Protein AF-A0A7C8NWZ5-F1 (afdb_monomer)

Foldseek 3Di:
DCLLVLLVVVLVVLVVVQVCLVPVDDPVLVVLFDADPPDDPDDDPDDDDDDDDDDDDDDDDDDDDPDPDDPDPDPPVPQPVSHPPLVVLVVVCQQALDPPHPSHHPDDPVLSVQLVVLSSRGPNSNSCVSVNVVSVCCCVPPVVVVVLLVLLQQEDPLLLVVQLVVLVVLLVVLVVVLVVQQQAPDALVVNCVSLVRNLVSQLSNQQSVSNHHPVCCVVAQKGADDLVSVVVVVVVVVPVVPPDDDDDDDDDPVVCVVVVVVVVVVVVVVVVVSVVVVVPDDSVCSNVHDIGHDPDPVSSVVSVVSSVVSSVVSNVVSVVVSVVSSPRDHSNND

Mean predicted aligned error: 12.59 Å

Sequence (334 aa):
MDDHADALQFFVWVRRYSKRFETSLTSTEKSLSPPWENVSPVMNFDSSSQASINYPSSNNSSKADLSQVGFGDDIILEPFTIQPFRAEVDRVSSLYLVPNSPLFLPLTAKEKAATMAALNRTTHPSAFIPALISIELSLRSTAHPSFIRHSLSNATHTRLSFISVIAFTLTILSIFALILLTLSRLSRWYRLITYVFLFPGLNIIANARRGLCLLLVVLGIARNLSPWEVYAVDDRESFEAGGGGKSEIEVGISEIDAELEGKVKDEETRIRWFVKEYDSRPILSRVFEKRVPVKDPEIRHLQLSMIVQNAIISFGITTAIEIIFVALPRGHLF

Nearest PDB structures (foldseek):
  2ode-assembly2_D  TM=9.234E-01  e=1.370E-01  Homo sapiens
  2ihd-assembly1_A  TM=9.185E-01  e=1.838E-01  Homo sapiens
  2bv1-assembly2_B  TM=9.143E-01  e=2.591E-01  Homo sapiens
  2af0-assembly1_A  TM=8.283E-01  e=1.511E-01  Homo sapiens
  2jm5-assembly1_A  TM=7.481E-01  e=4.665E-01  Homo sapiens

Radius of gyration: 30.9 Å; Cα contacts (8 Å, |Δi|>4): 274; chains: 1; bounding box: 76×77×85 Å

pLDDT: mean 80.09, std 20.22, range [25.34, 98.0]

InterPro domains:
  IPR036305 RGS domain superfamily [SSF48097] (6-151)

Secondary structure (DSSP, 8-state):
--HHHHHHHHHHHHHHHHHHHHHHS-HHHHHTS-------S---SS--------PPPP--------------S-------TTSTTHHHHHHHHHHHTSTT-TT-----HHHHHHHHHHHHH--SGGGGHHHHHHHHHHIIIIIHHHHHHHHH--S-HHHHHHHHHHHHHHHHHHHHHHHHHHHSSS-GGGGGGTHHHHHHHHHHHHHHTTT--HHHHHTTSEEEPPHHHHHHHHHHHHHHHT----------HHHHHHHHHHHHHHHHHHHHHHHHHHHHS-HHHHHS--EEE---HHHHHHHHHHHHHHHHHHHHHHHHHHHHHHHSPP----

Solvent-accessible surface area (backbone atoms only — not comparable to full-atom values): 19341 Å² total; per-residue (Å²): 134,54,67,58,54,44,42,48,51,50,54,52,46,52,56,53,48,41,52,43,57,66,72,74,47,52,77,72,55,46,63,62,25,54,76,54,79,90,60,74,97,74,76,78,96,69,80,96,73,93,81,86,90,80,84,84,81,90,85,82,93,76,94,74,86,91,83,82,79,81,88,69,85,83,78,78,72,72,70,78,76,82,31,67,67,43,73,58,52,56,49,49,43,51,37,32,66,34,87,93,28,97,47,44,54,97,62,54,72,66,33,47,52,52,21,52,60,32,49,76,75,20,67,26,66,54,20,47,45,58,46,46,56,58,43,51,49,44,41,62,71,48,47,45,56,50,49,52,56,58,68,54,32,30,45,48,70,68,32,39,52,55,54,35,53,55,20,50,52,42,28,52,51,23,52,51,50,40,51,52,51,38,34,20,64,58,65,61,70,66,45,62,61,33,50,75,40,34,30,56,14,47,29,47,42,54,32,33,78,64,33,35,49,65,69,37,47,76,75,64,44,32,23,49,58,50,73,70,55,47,50,57,49,53,51,49,54,51,56,66,71,56,77,80,81,82,84,80,93,85,72,56,81,74,55,44,54,56,50,48,53,48,50,53,54,49,50,55,50,50,52,52,51,47,52,55,54,60,67,68,49,56,68,68,58,66,51,69,48,67,69,45,68,65,83,52,69,66,55,51,51,54,49,50,51,52,50,52,52,37,44,55,52,24,48,53,52,42,51,54,53,50,51,57,57,49,69,49,72,72,54,62,74,93

Structure (mmCIF, N/CA/C/O backbone):
data_AF-A0A7C8NWZ5-F1
#
_entry.id   AF-A0A7C8NWZ5-F1
#
loop_
_atom_site.group_PDB
_atom_site.id
_atom_site.type_symbol
_atom_site.label_atom_id
_atom_site.label_alt_id
_atom_site.label_comp_id
_atom_site.label_asym_id
_atom_site.label_entity_id
_atom_site.label_seq_id
_atom_site.pdbx_PDB_ins_code
_atom_site.Cartn_x
_atom_site.Cartn_y
_atom_site.Cartn_z
_atom_site.occupancy
_atom_site.B_iso_or_equiv
_atom_site.auth_seq_id
_atom_site.auth_comp_id
_atom_site.auth_asym_id
_atom_site.auth_atom_id
_atom_site.pdbx_PDB_model_num
ATOM 1 N N . MET A 1 1 ? 0.593 4.848 14.532 1.00 45.31 1 MET A N 1
ATOM 2 C CA . MET A 1 1 ? -0.320 4.586 13.386 1.00 45.31 1 MET A CA 1
ATOM 3 C C . MET A 1 1 ? -1.742 4.346 13.903 1.00 45.31 1 MET A C 1
ATOM 5 O O . MET A 1 1 ? -2.640 4.060 13.118 1.00 45.31 1 MET A O 1
ATOM 9 N N . ASP A 1 2 ? -1.933 4.534 15.212 1.00 58.56 2 ASP A N 1
ATOM 10 C CA . ASP A 1 2 ? -3.030 4.006 16.017 1.00 58.56 2 ASP A CA 1
ATOM 11 C C . ASP A 1 2 ? -4.130 5.060 16.224 1.00 58.56 2 ASP A C 1
ATOM 13 O O . ASP A 1 2 ? -5.305 4.718 16.270 1.00 58.56 2 ASP A O 1
ATOM 17 N N . ASP A 1 3 ? -3.784 6.349 16.125 1.00 68.25 3 ASP A N 1
ATOM 18 C CA . ASP A 1 3 ? -4.707 7.487 16.247 1.00 68.25 3 ASP A CA 1
ATOM 19 C C . ASP A 1 3 ? -5.915 7.394 15.292 1.00 68.25 3 ASP A C 1
ATOM 21 O O . ASP A 1 3 ? -7.024 7.826 15.612 1.00 68.25 3 ASP A O 1
ATOM 25 N N . HIS A 1 4 ? -5.725 6.826 14.094 1.00 81.06 4 HIS A N 1
ATOM 26 C CA . HIS A 1 4 ? -6.812 6.630 13.129 1.00 81.06 4 HIS A CA 1
ATOM 27 C C . HIS A 1 4 ? -7.701 5.430 13.467 1.00 81.06 4 HIS A C 1
ATOM 29 O O . HIS A 1 4 ? -8.888 5.449 13.136 1.00 81.06 4 HIS A O 1
ATOM 35 N N . ALA A 1 5 ? -7.139 4.390 14.089 1.00 85.62 5 ALA A N 1
ATOM 36 C CA . ALA A 1 5 ? -7.892 3.219 14.517 1.00 85.62 5 ALA A CA 1
ATOM 37 C C . ALA A 1 5 ? -8.824 3.592 15.676 1.00 85.62 5 ALA A C 1
ATOM 39 O O . ALA A 1 5 ? -10.016 3.292 15.609 1.00 85.62 5 ALA A O 1
ATOM 40 N N . ASP A 1 6 ? -8.320 4.352 16.647 1.00 89.56 6 ASP A N 1
ATOM 41 C CA . ASP A 1 6 ? -9.092 4.835 17.795 1.00 89.56 6 ASP A CA 1
ATOM 42 C C . ASP A 1 6 ? -10.203 5.794 17.354 1.00 89.56 6 ASP A C 1
ATOM 44 O O . ASP A 1 6 ? -11.361 5.662 17.756 1.00 89.56 6 ASP A O 1
ATOM 48 N N . ALA A 1 7 ? -9.888 6.714 16.436 1.00 91.00 7 ALA A N 1
ATOM 49 C CA . ALA A 1 7 ? -10.867 7.615 15.834 1.00 91.00 7 ALA A CA 1
ATOM 50 C C . ALA A 1 7 ? -11.977 6.856 15.082 1.00 91.00 7 ALA A C 1
ATOM 52 O O . ALA A 1 7 ? -13.158 7.201 15.191 1.00 91.00 7 ALA A O 1
ATOM 53 N N . LEU A 1 8 ? -11.623 5.800 14.340 1.00 91.88 8 LEU A N 1
ATOM 54 C CA . LEU A 1 8 ? -12.591 4.949 13.649 1.00 91.88 8 LEU A CA 1
ATOM 55 C C . LEU A 1 8 ? -13.441 4.145 14.640 1.00 91.88 8 LEU A C 1
ATOM 57 O O . LEU A 1 8 ? -14.656 4.039 14.456 1.00 91.88 8 LEU A O 1
ATOM 61 N N . GLN A 1 9 ? -12.829 3.601 15.693 1.00 92.25 9 GLN A N 1
ATOM 62 C CA . GLN A 1 9 ? -13.523 2.859 16.740 1.00 92.25 9 GLN A CA 1
ATOM 63 C C . GLN A 1 9 ? -14.541 3.748 17.454 1.00 92.25 9 GLN A C 1
ATOM 65 O O . GLN A 1 9 ? -15.704 3.358 17.583 1.00 92.25 9 GLN A O 1
ATOM 70 N N . PHE A 1 10 ? -14.140 4.963 17.834 1.00 93.31 10 PHE A N 1
ATOM 71 C CA . PHE A 1 10 ? -15.032 5.960 18.410 1.00 93.31 10 PHE A CA 1
ATOM 72 C C . PHE A 1 10 ? -16.178 6.305 17.454 1.00 93.31 10 PHE A C 1
ATOM 74 O O . PHE A 1 10 ? -17.342 6.248 17.844 1.00 93.31 10 PHE A O 1
ATOM 81 N N . PHE A 1 11 ? -15.883 6.582 16.180 1.00 93.38 11 PHE A N 1
ATOM 82 C CA . PHE A 1 11 ? -16.901 6.899 15.176 1.00 93.38 11 PHE A CA 1
ATOM 83 C C . PHE A 1 11 ? -17.935 5.772 15.012 1.00 93.38 11 PHE A C 1
ATOM 85 O O . PHE A 1 11 ? -19.145 6.014 15.013 1.00 93.38 11 PHE A O 1
ATOM 92 N N . VAL A 1 12 ? -17.484 4.517 14.913 1.00 94.19 12 VAL A N 1
ATOM 93 C CA . VAL A 1 12 ? -18.372 3.347 14.820 1.00 94.19 12 VAL A CA 1
ATOM 94 C C . VAL A 1 12 ? -19.172 3.160 16.108 1.00 94.19 12 VAL A C 1
ATOM 96 O O . VAL A 1 12 ? -20.366 2.848 16.038 1.00 94.19 12 VAL A O 1
ATOM 99 N N . TRP A 1 13 ? -18.550 3.368 17.272 1.00 94.69 13 TRP A N 1
ATOM 100 C CA . TRP A 1 13 ? -19.236 3.313 18.559 1.00 94.69 13 TRP A CA 1
ATOM 101 C C . TRP A 1 13 ? -20.348 4.361 18.632 1.00 94.69 13 TRP A C 1
ATOM 103 O O . TRP A 1 13 ? -21.482 3.970 18.889 1.00 94.69 13 TRP A O 1
ATOM 113 N N . VAL A 1 14 ? -20.097 5.634 18.296 1.00 94.12 14 VAL A N 1
ATOM 114 C CA . VAL A 1 14 ? -21.133 6.685 18.339 1.00 94.12 14 VAL A CA 1
ATOM 115 C C . VAL A 1 14 ? -22.299 6.363 17.399 1.00 94.12 14 VAL A C 1
ATOM 117 O O . VAL A 1 14 ? -23.459 6.564 17.761 1.00 94.12 14 VAL A O 1
ATOM 120 N N . ARG A 1 15 ? -22.041 5.788 16.215 1.00 93.69 15 ARG A N 1
ATOM 121 C CA . ARG A 1 15 ? -23.119 5.347 15.308 1.00 93.69 15 ARG A CA 1
ATOM 122 C C . ARG A 1 15 ? -23.954 4.212 15.899 1.00 93.69 15 ARG A C 1
ATOM 124 O O . ARG A 1 15 ? -25.180 4.231 15.793 1.00 93.69 15 ARG A O 1
ATOM 131 N N . ARG A 1 16 ? -23.316 3.222 16.531 1.00 94.31 16 ARG A N 1
ATOM 132 C CA . ARG A 1 16 ? -24.021 2.128 17.223 1.00 94.31 16 ARG A CA 1
ATOM 133 C C . ARG A 1 16 ? -24.774 2.632 18.452 1.00 94.31 16 ARG A C 1
ATOM 135 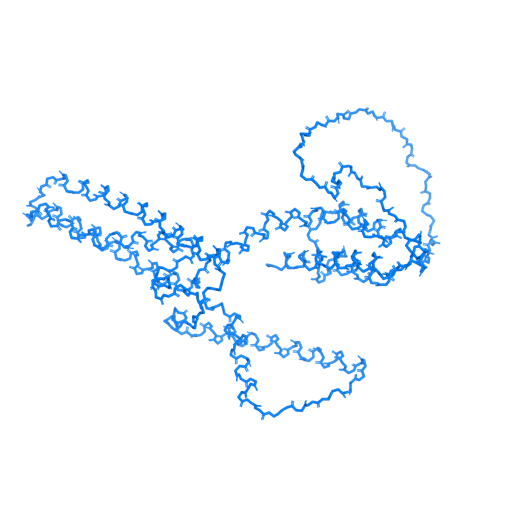O O . ARG A 1 16 ? -25.900 2.199 18.679 1.00 94.31 16 ARG A O 1
ATOM 142 N N . TYR A 1 17 ? -24.173 3.550 19.201 1.00 93.94 17 TYR A N 1
ATOM 143 C CA . TYR A 1 17 ? -24.763 4.217 20.352 1.00 93.94 17 TYR A CA 1
ATOM 144 C C . TYR A 1 17 ? -26.018 4.988 19.949 1.00 93.94 17 TYR A C 1
ATOM 146 O O . TYR A 1 17 ? -27.069 4.751 20.525 1.00 93.94 17 TYR A O 1
ATOM 154 N N . SER A 1 18 ? -25.951 5.803 18.894 1.00 92.94 18 SER A N 1
ATOM 155 C CA . SER A 1 18 ? -27.100 6.560 18.373 1.00 92.94 18 SER A CA 1
ATOM 156 C C . SER A 1 18 ? -28.252 5.628 17.989 1.00 92.94 18 SER A C 1
ATOM 158 O O . SER A 1 18 ? -29.381 5.813 18.433 1.00 92.94 18 SER A O 1
ATOM 160 N N . LYS A 1 19 ? -27.953 4.536 17.269 1.00 93.25 19 LYS A N 1
ATOM 161 C CA . LYS A 1 19 ? -28.960 3.525 16.916 1.00 93.25 19 LYS A CA 1
ATOM 162 C C . LYS A 1 19 ? -29.568 2.851 18.152 1.00 93.25 19 LYS A C 1
ATOM 164 O O . LYS A 1 19 ? -30.773 2.617 18.193 1.00 93.25 19 LYS A O 1
ATOM 169 N N . ARG A 1 20 ? -28.759 2.518 19.164 1.00 93.81 20 ARG A N 1
ATOM 170 C CA . ARG A 1 20 ? -29.241 1.952 20.439 1.00 93.81 20 ARG A CA 1
ATOM 171 C C . ARG A 1 20 ? -30.089 2.955 21.216 1.00 93.81 20 ARG A C 1
ATOM 173 O O . ARG A 1 20 ? -31.142 2.588 21.717 1.00 93.81 20 ARG A O 1
ATOM 180 N N . PHE A 1 21 ? -29.678 4.215 21.262 1.00 92.31 21 PHE A N 1
ATOM 181 C CA . PHE A 1 21 ? -30.428 5.296 21.892 1.00 92.31 21 PHE A CA 1
ATOM 182 C C . PHE A 1 21 ? -31.810 5.459 21.242 1.00 92.31 21 PHE A C 1
ATOM 184 O O . PHE A 1 21 ? -32.819 5.599 21.927 1.00 92.31 21 PHE A O 1
ATOM 191 N N . GLU A 1 22 ? -31.892 5.354 19.915 1.00 90.44 22 GLU A N 1
ATOM 192 C CA . GLU A 1 22 ? -33.157 5.427 19.182 1.00 90.44 22 GLU A CA 1
ATOM 193 C C . GLU A 1 22 ? -34.043 4.186 19.348 1.00 90.44 22 GLU A C 1
ATOM 195 O O . GLU A 1 22 ? -35.261 4.326 19.455 1.00 90.44 22 GLU A O 1
ATOM 200 N N . THR A 1 23 ? -33.461 2.986 19.362 1.00 90.56 23 THR A N 1
ATOM 201 C CA . THR A 1 23 ? -34.217 1.719 19.315 1.00 90.56 23 THR A CA 1
ATOM 202 C C . THR A 1 23 ? -34.537 1.127 20.682 1.00 90.56 23 THR A C 1
ATOM 204 O O . THR A 1 23 ? -35.553 0.455 20.819 1.00 90.56 23 THR A O 1
ATOM 207 N N . SER A 1 24 ? -33.681 1.338 21.683 1.00 88.25 24 SER A N 1
ATOM 208 C CA . SER A 1 24 ? -33.800 0.702 23.000 1.00 88.25 24 SER A CA 1
ATOM 209 C C . SER A 1 24 ? -34.534 1.556 24.034 1.00 88.25 24 SER A C 1
ATOM 211 O O . SER A 1 24 ? -34.975 1.005 25.034 1.00 88.25 24 SER A O 1
ATOM 213 N N . LEU A 1 25 ? -34.655 2.872 23.818 1.00 89.19 25 LEU A N 1
ATOM 214 C CA . LEU A 1 25 ? -35.249 3.794 24.791 1.00 89.19 25 LEU A CA 1
ATOM 215 C C . LEU A 1 25 ? -36.681 4.190 24.424 1.00 89.19 25 LEU A C 1
ATOM 217 O O . LEU A 1 25 ? -36.993 4.517 23.272 1.00 89.19 25 LEU A O 1
ATOM 221 N N . THR A 1 26 ? -37.533 4.246 25.443 1.00 89.38 26 THR A N 1
ATOM 222 C CA . THR A 1 26 ? -38.907 4.749 25.360 1.00 89.38 26 THR A CA 1
ATOM 223 C C . THR A 1 26 ? -38.908 6.276 25.215 1.00 89.38 26 THR A C 1
ATOM 225 O O . THR A 1 26 ? -37.956 6.955 25.599 1.00 89.38 26 THR A O 1
ATOM 228 N N . SER A 1 27 ? -39.984 6.867 24.680 1.00 85.44 27 SER A N 1
ATOM 229 C CA . SER A 1 27 ? -40.090 8.330 24.518 1.00 85.44 27 SER A CA 1
ATOM 230 C C . SER A 1 27 ? -39.920 9.107 25.834 1.00 85.44 27 SER A C 1
ATOM 232 O O . SER A 1 27 ? -39.392 10.216 25.827 1.00 85.44 27 SER A O 1
ATOM 234 N N . THR A 1 28 ? -40.337 8.523 26.959 1.00 83.69 28 THR A N 1
ATOM 235 C CA . THR A 1 28 ? -40.152 9.077 28.307 1.00 83.69 28 THR A CA 1
ATOM 236 C C . THR A 1 28 ? -38.677 9.105 28.695 1.00 83.69 28 THR A C 1
ATOM 238 O O . THR A 1 28 ? -38.175 10.140 29.113 1.00 83.69 28 THR A O 1
ATOM 241 N N . GLU A 1 29 ? -37.949 8.013 28.480 1.00 85.50 29 GLU A N 1
ATOM 242 C CA . GLU A 1 29 ? -36.519 7.916 28.794 1.00 85.50 29 GLU A CA 1
ATOM 243 C C . GLU A 1 29 ? -35.671 8.839 27.916 1.00 85.50 29 GLU A C 1
ATOM 245 O O . GLU A 1 29 ? -34.736 9.475 28.396 1.00 85.50 29 GLU A O 1
ATOM 250 N N . LYS A 1 30 ? -36.040 8.985 26.638 1.00 86.12 30 LYS A N 1
ATOM 251 C CA . LYS A 1 30 ? -35.394 9.937 25.723 1.00 86.12 30 LYS A CA 1
ATOM 252 C C . LYS A 1 30 ? -35.553 11.381 26.192 1.00 86.12 30 LYS A C 1
ATOM 254 O O . LYS A 1 30 ? -34.610 12.156 26.083 1.00 86.12 30 LYS A O 1
ATOM 259 N N . SER A 1 31 ? -36.709 11.734 26.758 1.00 83.75 31 SER A N 1
ATOM 260 C CA . SER A 1 31 ? -36.978 13.094 27.252 1.00 83.75 31 SER A CA 1
ATOM 261 C C . SER A 1 31 ? -36.048 13.521 28.396 1.00 83.75 31 SER A C 1
ATOM 263 O O . SER A 1 31 ? -35.789 14.709 28.569 1.00 83.75 31 SER A O 1
ATOM 265 N N . LEU A 1 32 ? -35.475 12.553 29.122 1.00 86.25 32 LEU A N 1
ATOM 266 C CA . LEU A 1 32 ? -34.511 12.790 30.203 1.00 86.25 32 LEU A CA 1
ATOM 267 C C . LEU A 1 32 ? -33.147 13.265 29.678 1.00 86.25 32 LEU A C 1
ATOM 269 O O . LEU A 1 32 ? -32.339 13.800 30.435 1.00 86.25 32 LEU A O 1
ATOM 273 N N . SER A 1 33 ? -32.867 13.051 28.390 1.00 88.25 33 SER A N 1
ATOM 274 C CA . SER A 1 33 ? -31.630 13.455 27.719 1.00 88.25 33 SER A CA 1
ATOM 275 C C . SER A 1 33 ? -31.958 14.314 26.500 1.00 88.25 33 SER A C 1
ATOM 277 O O . SER A 1 33 ? -32.030 13.788 25.386 1.00 88.25 33 SER A O 1
ATOM 279 N N . PRO A 1 34 ? -32.176 15.627 26.698 1.00 87.31 34 PRO A N 1
ATOM 280 C CA . PRO A 1 34 ? -32.531 16.525 25.609 1.00 87.31 34 PRO A CA 1
ATOM 281 C C . PRO A 1 34 ? -31.396 16.629 24.577 1.00 87.31 34 PRO A C 1
ATOM 283 O O . PRO A 1 34 ? -30.226 16.424 24.921 1.00 87.31 34 PRO A O 1
ATOM 286 N N . PRO A 1 35 ? -31.717 16.952 23.312 1.00 87.81 35 PRO A N 1
ATOM 287 C CA . PRO A 1 35 ? -30.705 17.202 22.301 1.00 87.81 35 PRO A CA 1
ATOM 288 C C . PRO A 1 35 ? -29.840 18.408 22.683 1.00 87.81 35 PRO A C 1
ATOM 290 O O . PRO A 1 35 ? -30.281 19.377 23.296 1.00 87.81 35 PRO A O 1
ATOM 293 N N . TRP A 1 36 ? -28.572 18.339 22.302 1.00 85.81 36 TRP A N 1
ATOM 294 C CA . TRP A 1 36 ? -27.601 19.402 22.509 1.00 85.81 36 TRP A CA 1
ATOM 295 C C . TRP A 1 36 ? -27.772 20.471 21.427 1.00 85.81 36 TRP A C 1
ATOM 297 O O . TRP A 1 36 ? -27.362 20.270 20.287 1.00 85.81 36 TRP A O 1
ATOM 307 N N . GLU A 1 37 ? -28.373 21.604 21.786 1.00 70.38 37 GLU A N 1
ATOM 308 C CA . GLU A 1 37 ? -28.738 22.677 20.844 1.00 70.38 37 GLU A CA 1
ATOM 309 C C . GLU A 1 37 ? -27.596 23.661 20.525 1.00 70.38 37 GLU A C 1
ATOM 311 O O . GLU A 1 37 ? -27.698 24.436 19.578 1.00 70.38 37 GLU A O 1
ATOM 316 N N . ASN A 1 38 ? -26.459 23.610 21.235 1.00 56.47 38 ASN A N 1
ATOM 317 C CA . ASN A 1 38 ? -25.301 24.480 20.959 1.00 56.47 38 ASN A CA 1
ATOM 318 C C . ASN A 1 38 ? -24.408 23.928 19.836 1.00 56.47 38 ASN A C 1
ATOM 320 O O . ASN A 1 38 ? -23.180 23.879 19.959 1.00 56.47 38 ASN A O 1
ATOM 324 N N . VAL A 1 39 ? -25.022 23.486 18.743 1.00 50.22 39 VAL A N 1
ATOM 325 C CA . VAL A 1 39 ? -24.314 23.161 17.508 1.00 50.22 39 VAL A CA 1
ATOM 326 C C . VAL A 1 39 ? -24.268 24.452 16.698 1.00 50.22 39 VAL A C 1
ATOM 328 O O . VAL A 1 39 ? -25.289 24.936 16.219 1.00 50.22 39 VAL A O 1
ATOM 331 N N . SER A 1 40 ? -23.082 25.057 16.573 1.00 44.25 40 SER A N 1
ATOM 332 C CA . SER A 1 40 ? -22.866 26.081 15.539 1.00 44.25 40 SER A CA 1
ATOM 333 C C . SER A 1 40 ? -23.352 25.521 14.195 1.00 44.25 40 SER A C 1
ATOM 335 O O . SER A 1 40 ? -23.111 24.340 13.954 1.00 44.25 40 SER A O 1
ATOM 337 N N . PRO A 1 41 ? -24.031 26.304 13.336 1.00 39.66 41 PRO A N 1
ATOM 338 C CA . PRO A 1 41 ? -24.786 25.792 12.196 1.00 39.66 41 PRO A CA 1
ATOM 339 C C . PRO A 1 41 ? -23.836 25.284 11.109 1.00 39.66 41 PRO A C 1
ATOM 341 O O . PRO A 1 41 ? -23.543 25.970 10.136 1.00 39.66 41 PRO A O 1
ATOM 344 N N . VAL A 1 42 ? -23.312 24.080 11.289 1.00 41.94 42 VAL A N 1
ATOM 345 C CA . VAL A 1 42 ? -22.555 23.349 10.285 1.00 41.94 42 VAL A CA 1
ATOM 346 C C . VAL A 1 42 ? -23.059 21.913 10.339 1.00 41.94 42 VAL A C 1
ATOM 348 O O . VAL A 1 42 ? -22.666 21.131 11.195 1.00 41.94 42 VAL A O 1
ATOM 351 N N . MET A 1 43 ? -23.932 21.622 9.376 1.00 41.50 43 MET A N 1
ATOM 352 C CA . MET A 1 43 ? -24.468 20.318 8.976 1.00 41.50 43 MET A CA 1
ATOM 353 C C . MET A 1 43 ? -25.711 19.807 9.718 1.00 41.50 43 MET A C 1
ATOM 355 O O . MET A 1 43 ? -25.644 19.087 10.709 1.00 41.50 43 MET A O 1
ATOM 359 N N . ASN A 1 44 ? -26.865 20.085 9.095 1.00 32.72 44 ASN A N 1
ATOM 360 C CA . ASN A 1 44 ? -27.983 19.146 9.072 1.00 32.72 44 ASN A CA 1
ATOM 361 C C . ASN A 1 44 ? -27.485 17.814 8.500 1.00 32.72 44 ASN A C 1
ATOM 363 O O . ASN A 1 44 ? -26.923 17.767 7.404 1.00 32.72 44 ASN A O 1
ATOM 367 N N . PHE A 1 45 ? -27.701 16.741 9.251 1.00 39.25 45 PHE A N 1
ATOM 368 C CA . PHE A 1 45 ? -27.425 15.372 8.840 1.00 39.25 45 PHE A CA 1
ATOM 369 C C . PHE A 1 45 ? -28.552 14.892 7.918 1.00 39.25 45 PHE A C 1
ATOM 371 O O . PHE A 1 45 ? -29.340 14.049 8.308 1.00 39.25 45 PHE A O 1
ATOM 378 N N . ASP A 1 46 ? -28.691 15.508 6.742 1.00 34.22 46 ASP A N 1
ATOM 379 C CA . ASP A 1 46 ? -29.337 14.887 5.586 1.00 34.22 46 ASP A CA 1
ATOM 380 C C . ASP A 1 46 ? -29.200 15.741 4.317 1.00 34.22 46 ASP A C 1
ATOM 382 O O . ASP A 1 46 ? -29.401 16.953 4.321 1.00 34.22 46 ASP A O 1
ATOM 386 N N . SER A 1 47 ? -28.974 15.030 3.211 1.00 34.47 47 SER A N 1
ATOM 387 C CA . SER A 1 47 ? -29.156 15.449 1.815 1.00 34.47 47 SER A CA 1
ATOM 388 C C . SER A 1 47 ? -28.069 16.303 1.145 1.00 34.47 47 SER A C 1
ATOM 390 O O . SER A 1 47 ? -27.710 17.409 1.532 1.00 34.47 47 SER A O 1
ATOM 392 N N . SER A 1 48 ? -27.606 15.759 0.023 1.00 41.66 48 SER A N 1
ATOM 393 C CA . SER A 1 48 ? -26.879 16.395 -1.070 1.00 41.66 48 SER A CA 1
ATOM 394 C C . SER A 1 48 ? -27.347 17.819 -1.399 1.00 41.66 48 SER A C 1
ATOM 396 O O . SER A 1 48 ? -28.417 17.987 -1.983 1.00 41.66 48 SER A O 1
ATOM 398 N N . SER A 1 49 ? -26.536 18.845 -1.130 1.00 31.59 49 SER A N 1
ATOM 399 C CA . SER A 1 49 ? -26.499 20.081 -1.934 1.00 31.59 49 SER A CA 1
ATOM 400 C C . SER A 1 49 ? -25.285 20.945 -1.583 1.00 31.59 49 SER A C 1
ATOM 402 O O . SER A 1 49 ? -24.948 21.152 -0.422 1.00 31.59 49 SER A O 1
ATOM 404 N N . GLN A 1 50 ? -24.618 21.442 -2.623 1.00 41.22 50 GLN A N 1
ATOM 405 C CA . GLN A 1 50 ? -23.577 22.465 -2.554 1.00 41.22 50 GLN A CA 1
ATOM 406 C C . GLN A 1 50 ? -24.167 23.778 -2.017 1.00 41.22 50 GLN A C 1
ATOM 408 O O . GLN A 1 50 ? -25.181 24.232 -2.541 1.00 41.22 50 GLN A O 1
ATOM 413 N N . ALA A 1 51 ? -23.509 24.433 -1.056 1.00 28.53 51 ALA A N 1
ATOM 414 C CA . ALA A 1 51 ? -23.734 25.854 -0.797 1.00 28.53 51 ALA A CA 1
ATOM 415 C C . ALA A 1 51 ? -22.494 26.538 -0.195 1.00 28.53 51 ALA A C 1
ATOM 417 O O . ALA A 1 51 ? -21.842 26.035 0.716 1.00 28.53 51 ALA A O 1
ATOM 418 N N . SER A 1 52 ? -22.190 27.693 -0.779 1.00 29.28 52 SER A N 1
ATOM 419 C CA . SER A 1 52 ? -21.097 28.637 -0.541 1.00 29.28 52 SER A CA 1
ATOM 420 C C . SER A 1 52 ? -21.113 29.298 0.843 1.00 29.28 52 SER A C 1
ATOM 422 O O . SER A 1 52 ? -22.170 29.667 1.349 1.00 29.28 52 SER A O 1
ATOM 424 N N . ILE A 1 53 ? -19.921 29.528 1.402 1.00 31.00 53 ILE A N 1
ATOM 425 C CA . ILE A 1 53 ? -19.698 30.171 2.704 1.00 31.00 53 ILE A CA 1
ATOM 426 C C . ILE A 1 53 ? -19.563 31.691 2.526 1.00 31.00 53 ILE A C 1
ATOM 428 O O . ILE A 1 53 ? -18.626 32.150 1.877 1.00 31.00 53 ILE A O 1
ATOM 432 N N . ASN A 1 54 ? -20.454 32.463 3.156 1.00 28.47 54 ASN A N 1
ATOM 433 C CA . ASN A 1 54 ? -20.260 33.886 3.451 1.00 28.47 54 ASN A CA 1
ATOM 434 C C . ASN A 1 54 ? -20.063 34.046 4.966 1.00 28.47 54 ASN A C 1
ATOM 436 O O . ASN A 1 54 ? -20.920 33.633 5.746 1.00 28.47 54 ASN A O 1
ATOM 440 N N . TYR A 1 55 ? -18.955 34.662 5.382 1.00 28.28 55 TYR A N 1
ATOM 441 C CA . TYR A 1 55 ? -18.702 35.023 6.780 1.00 28.28 55 TYR A CA 1
ATOM 442 C C . TYR A 1 55 ? -19.222 36.441 7.068 1.00 28.28 55 TYR A C 1
ATOM 444 O O . TYR A 1 55 ? -18.829 37.365 6.353 1.00 28.28 55 TYR A O 1
ATOM 452 N N . PRO A 1 56 ? -20.026 36.675 8.122 1.00 27.97 56 PRO A N 1
ATOM 453 C CA . PRO A 1 56 ? -20.227 38.018 8.640 1.00 27.97 56 PRO A CA 1
ATOM 454 C C . PRO A 1 56 ? -19.060 38.421 9.549 1.00 27.97 56 PRO A C 1
ATOM 456 O O . PRO A 1 56 ? -18.620 37.668 10.419 1.00 27.97 56 PRO A O 1
ATOM 459 N N . SER A 1 57 ? -18.567 39.637 9.320 1.00 29.03 57 SER A N 1
ATOM 460 C CA . SER A 1 57 ? -17.494 40.280 10.072 1.00 29.03 57 SER A CA 1
ATOM 461 C C . SER A 1 57 ? -17.949 40.677 11.478 1.00 29.03 57 SER A C 1
ATOM 463 O O . SER A 1 57 ? -19.029 41.233 11.669 1.00 29.03 57 SER A O 1
ATOM 465 N N . SER A 1 58 ? -17.074 40.422 12.449 1.00 34.62 58 SER A N 1
ATOM 466 C CA . SER A 1 58 ? -17.146 40.899 13.831 1.00 34.62 58 SER A CA 1
ATOM 467 C C . SER A 1 58 ? -17.204 42.425 13.889 1.00 34.62 58 SER A C 1
ATOM 469 O O . SER A 1 58 ? -16.364 43.077 13.276 1.00 34.62 58 SER A O 1
ATOM 471 N N . ASN A 1 59 ? -18.126 42.963 14.690 1.00 29.95 59 ASN A N 1
ATOM 472 C CA . ASN A 1 59 ? -17.958 44.210 15.438 1.00 29.95 59 ASN A CA 1
ATOM 473 C C . ASN A 1 59 ? -19.010 44.279 16.554 1.00 29.95 59 ASN A C 1
ATOM 475 O O . ASN A 1 59 ? -20.194 44.445 16.279 1.00 29.95 59 ASN A O 1
ATOM 479 N N . ASN A 1 60 ? -18.580 44.140 17.810 1.00 32.84 60 ASN A N 1
ATOM 480 C CA . ASN A 1 60 ? -18.739 45.192 18.818 1.00 32.84 60 ASN A CA 1
ATOM 481 C C . ASN A 1 60 ? -18.207 44.737 20.180 1.00 32.84 60 ASN A C 1
ATOM 483 O O . ASN A 1 60 ? -18.694 43.805 20.814 1.00 32.84 60 ASN A O 1
ATOM 487 N N . SER A 1 61 ? -17.199 45.476 20.625 1.00 34.16 61 SER A N 1
ATOM 488 C CA . SER A 1 61 ? -16.693 45.543 21.984 1.00 34.16 61 SER A CA 1
ATOM 489 C C . SER A 1 61 ? -17.754 46.095 22.936 1.00 34.16 61 SER A C 1
ATOM 491 O O . SER A 1 61 ? -18.178 47.241 22.792 1.00 34.16 61 SER A O 1
ATOM 493 N N . SER A 1 62 ? -18.104 45.333 23.966 1.00 30.05 62 SER A N 1
ATOM 494 C CA . SER A 1 62 ? -18.576 45.902 25.227 1.00 30.05 62 SER A CA 1
ATOM 495 C C . SER A 1 62 ? -17.917 45.154 26.381 1.00 30.05 62 SER A C 1
ATOM 497 O O . SER A 1 62 ? -17.988 43.938 26.522 1.00 30.05 62 SER A O 1
ATOM 499 N N . LYS A 1 63 ? -17.152 45.939 27.132 1.00 36.22 63 LYS A N 1
ATOM 500 C CA . LYS A 1 63 ? -16.394 45.593 28.324 1.00 36.22 63 LYS A CA 1
ATOM 501 C C . LYS A 1 63 ? -17.422 45.416 29.446 1.00 36.22 63 LYS A C 1
ATOM 503 O O . LYS A 1 63 ? -18.032 46.402 29.845 1.00 36.22 63 LYS A O 1
ATOM 508 N N . ALA A 1 64 ? -17.652 44.183 29.889 1.00 29.06 64 ALA A N 1
ATOM 509 C CA . ALA A 1 64 ? -18.458 43.884 31.069 1.00 29.06 64 ALA A CA 1
ATOM 510 C C . ALA A 1 64 ? -17.577 43.176 32.103 1.00 29.06 64 ALA A C 1
ATOM 512 O O . ALA A 1 64 ? -16.824 42.260 31.769 1.00 29.06 64 ALA A O 1
ATOM 513 N N . ASP A 1 65 ? -17.642 43.697 33.324 1.00 25.34 65 ASP A N 1
ATOM 514 C CA . ASP A 1 65 ? -16.806 43.406 34.481 1.00 25.34 65 ASP A CA 1
ATOM 515 C C . ASP A 1 65 ? -16.659 41.917 34.805 1.00 25.34 65 ASP A C 1
ATOM 517 O O . ASP A 1 65 ? -17.622 41.195 35.063 1.00 25.34 65 ASP A O 1
ATOM 521 N N . LEU A 1 66 ? -15.401 41.486 34.869 1.00 36.44 66 LEU A N 1
ATOM 522 C CA . LEU A 1 66 ? -14.974 40.171 35.320 1.00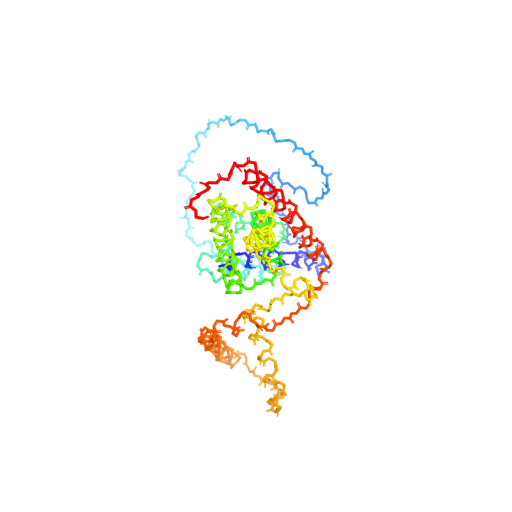 36.44 66 LEU A CA 1
ATOM 523 C C . LEU A 1 66 ? -14.537 40.270 36.790 1.00 36.44 66 LEU A C 1
ATOM 525 O O . LEU A 1 66 ? -13.346 40.230 37.088 1.00 36.44 66 LEU A O 1
ATOM 529 N N . SER A 1 67 ? -15.480 40.474 37.713 1.00 30.97 67 SER A N 1
ATOM 530 C CA . SER A 1 67 ? -15.162 40.490 39.153 1.00 30.97 67 SER A CA 1
ATOM 531 C C . SER A 1 67 ? -16.319 40.151 40.102 1.00 30.97 67 SER A C 1
ATOM 533 O O . SER A 1 67 ? -16.239 40.488 41.279 1.00 30.97 67 SER A O 1
ATOM 535 N N . GLN A 1 68 ? -17.363 39.436 39.657 1.00 35.75 68 GLN A N 1
ATOM 536 C CA . GLN A 1 68 ? -18.380 38.872 40.567 1.00 35.75 68 GLN A CA 1
ATOM 537 C C . GLN A 1 68 ? -18.999 37.551 40.079 1.00 35.75 68 GLN A C 1
ATOM 539 O O . GLN A 1 68 ? -20.206 37.446 39.891 1.00 35.75 68 GLN A O 1
ATOM 544 N N . VAL A 1 69 ? -18.196 36.497 39.934 1.00 35.31 69 VAL A N 1
ATOM 545 C CA . VAL A 1 69 ? -18.718 35.135 40.139 1.00 35.31 69 VAL A CA 1
ATOM 546 C C . VAL A 1 69 ? -17.719 34.417 41.030 1.00 35.31 69 VAL A C 1
ATOM 548 O O . VAL A 1 69 ? -16.678 33.947 40.576 1.00 35.31 69 VAL A O 1
ATOM 551 N N . GLY A 1 70 ? -17.997 34.452 42.333 1.00 30.22 70 GLY A N 1
ATOM 552 C CA . GLY A 1 70 ? -17.215 33.754 43.339 1.00 30.22 70 GLY A CA 1
ATOM 553 C C . GLY A 1 70 ? -17.214 32.258 43.051 1.00 30.22 70 GLY A C 1
ATOM 554 O O . GLY A 1 70 ? -18.269 31.634 42.965 1.00 30.22 70 GLY A O 1
ATOM 555 N N . PHE A 1 71 ? -16.013 31.705 42.907 1.00 39.94 71 PHE A N 1
ATOM 556 C CA . PHE A 1 71 ? -15.757 30.284 43.078 1.00 39.94 71 PHE A CA 1
ATOM 557 C C . PHE A 1 71 ? 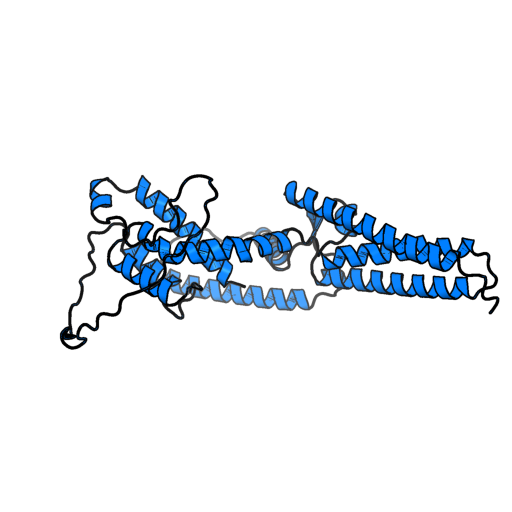-15.948 29.968 44.563 1.00 39.94 71 PHE A C 1
ATOM 559 O O . PHE A 1 71 ? -15.062 30.211 45.377 1.00 39.94 71 PHE A O 1
ATOM 566 N N . GLY A 1 72 ? -17.153 29.520 44.910 1.00 30.45 72 GLY A N 1
ATOM 567 C CA . GLY A 1 72 ? -17.397 28.776 46.135 1.00 30.45 72 GLY A CA 1
ATOM 568 C C . GLY A 1 72 ? -17.110 27.306 45.861 1.00 30.45 72 GLY A C 1
ATOM 569 O O . GLY A 1 72 ? -17.675 26.738 44.925 1.00 30.45 72 GLY A O 1
ATOM 570 N N . ASP A 1 73 ? -16.205 26.743 46.653 1.00 38.69 73 ASP A N 1
ATOM 571 C CA . ASP A 1 73 ? -15.951 25.311 46.753 1.00 38.69 73 ASP A CA 1
ATOM 572 C C . ASP A 1 73 ? -17.252 24.526 47.026 1.00 38.69 73 ASP A C 1
ATOM 574 O O . ASP A 1 73 ? -18.195 25.034 47.634 1.00 38.69 73 ASP A O 1
ATOM 578 N N . ASP A 1 74 ? -17.263 23.276 46.561 1.00 37.88 74 ASP A N 1
ATOM 579 C CA . ASP A 1 74 ? -18.274 22.239 46.793 1.00 37.88 74 ASP A CA 1
ATOM 580 C C . ASP A 1 74 ? -19.679 22.468 46.209 1.00 37.88 74 ASP A C 1
ATOM 582 O O . ASP A 1 74 ? -20.697 22.394 46.895 1.00 37.88 74 ASP A O 1
ATOM 586 N N . ILE A 1 75 ? -19.765 22.564 44.878 1.00 41.06 75 ILE A N 1
ATOM 587 C CA . ILE A 1 75 ? -20.879 21.902 44.183 1.00 41.06 75 ILE A CA 1
ATOM 588 C C . ILE A 1 75 ? -20.368 20.540 43.726 1.00 41.06 75 ILE A C 1
ATOM 590 O O . ILE A 1 75 ? -19.912 20.363 42.594 1.00 41.06 75 ILE A O 1
ATOM 594 N N . ILE A 1 76 ? -20.458 19.559 44.622 1.00 42.16 76 ILE A N 1
ATOM 595 C CA . ILE A 1 76 ? -20.544 18.160 44.214 1.00 42.16 76 ILE A CA 1
ATOM 596 C C . ILE A 1 76 ? -21.854 18.064 43.425 1.00 42.16 76 ILE A C 1
ATOM 598 O O . ILE A 1 76 ? -22.930 17.893 43.990 1.00 42.16 76 ILE A O 1
ATOM 602 N N . LEU A 1 77 ? -21.779 18.280 42.109 1.00 42.16 77 LEU A N 1
ATOM 603 C CA . LEU A 1 77 ? -22.845 17.901 41.194 1.00 42.16 77 LEU A CA 1
ATOM 604 C C . LEU A 1 77 ? -22.935 16.383 41.298 1.00 42.16 77 LEU A C 1
ATOM 606 O O . LEU A 1 77 ? -22.169 15.669 40.647 1.00 42.16 77 LEU A O 1
ATOM 610 N N . GLU A 1 78 ? -23.836 15.889 42.146 1.00 44.44 78 GLU A N 1
ATOM 611 C CA . GLU A 1 78 ? -24.296 14.514 42.032 1.00 44.44 78 GLU A CA 1
ATOM 612 C C . GLU A 1 78 ? -24.639 14.297 40.551 1.00 44.44 78 GLU A C 1
ATOM 614 O O . GLU A 1 78 ? -25.361 15.118 39.965 1.00 44.44 78 GLU A O 1
ATOM 619 N N . PRO A 1 79 ? -24.059 13.283 39.882 1.00 47.12 79 PRO A N 1
ATOM 620 C CA . PRO A 1 79 ? -24.351 13.071 38.478 1.00 47.12 79 PRO A CA 1
ATOM 621 C C . PRO A 1 79 ? -25.864 12.932 38.345 1.00 47.12 79 PRO A C 1
ATOM 623 O O . PRO A 1 79 ? -26.492 12.250 39.147 1.00 47.12 79 PRO A O 1
ATOM 626 N N . PHE A 1 80 ? -26.466 13.587 37.355 1.00 52.38 80 PHE A N 1
ATOM 627 C CA . PHE A 1 80 ? -27.871 13.377 37.018 1.00 52.38 80 PHE A CA 1
ATOM 628 C C . PHE A 1 80 ? -28.042 11.909 36.575 1.00 52.38 80 PHE A C 1
ATOM 630 O O . PHE A 1 80 ? -27.949 11.587 35.391 1.00 52.38 80 PHE A O 1
ATOM 637 N N . THR A 1 81 ? -28.223 10.999 37.541 1.00 57.75 81 THR A N 1
ATOM 638 C CA . THR A 1 81 ? -28.176 9.531 37.364 1.00 57.75 81 THR A CA 1
ATOM 639 C C . THR A 1 81 ? -29.394 8.977 36.632 1.00 57.75 81 THR A C 1
ATOM 641 O O . THR A 1 81 ? -29.438 7.802 36.288 1.00 57.75 81 THR A O 1
ATOM 644 N N . ILE A 1 82 ? -30.381 9.834 36.376 1.00 76.81 82 ILE A N 1
ATOM 645 C CA . ILE A 1 82 ? -31.647 9.491 35.735 1.00 76.81 82 ILE A CA 1
ATOM 646 C C . ILE A 1 82 ? -31.480 9.362 34.206 1.00 76.81 82 ILE A C 1
ATOM 648 O O . ILE A 1 82 ? -32.329 8.785 33.531 1.00 76.81 82 ILE A O 1
ATOM 652 N N . GLN A 1 83 ? -30.385 9.880 33.635 1.00 84.50 83 GLN A N 1
ATOM 653 C CA . GLN A 1 83 ? -30.156 9.828 32.191 1.00 84.50 83 GLN A CA 1
ATOM 654 C C . GLN A 1 83 ? -29.763 8.413 31.718 1.00 84.50 83 GLN A C 1
ATOM 656 O O . GLN A 1 83 ? -28.865 7.792 32.298 1.00 84.50 83 GLN A O 1
ATOM 661 N N . PRO A 1 84 ? -30.380 7.899 30.638 1.00 87.62 84 PRO A N 1
ATOM 662 C CA . PRO A 1 84 ? -30.074 6.575 30.110 1.00 87.62 84 PRO A CA 1
ATOM 663 C C . PRO A 1 84 ? -28.625 6.469 29.620 1.00 87.62 84 PRO A C 1
ATOM 665 O O . PRO A 1 84 ? -28.056 7.412 29.082 1.00 87.62 84 PRO A O 1
ATOM 668 N N . PHE A 1 85 ? -28.018 5.292 29.787 1.00 89.81 85 PHE A N 1
ATOM 669 C CA . PHE A 1 85 ? -26.644 4.992 29.353 1.00 89.81 85 PHE A CA 1
ATOM 670 C C . PHE A 1 85 ? -25.545 5.922 29.907 1.00 89.81 85 PHE A C 1
ATOM 672 O O . PHE A 1 85 ? -24.432 5.930 29.379 1.00 89.81 85 PHE A O 1
ATOM 679 N N . ARG A 1 86 ? -25.802 6.653 31.002 1.00 92.00 86 ARG A N 1
ATOM 680 C CA . ARG A 1 86 ? -24.834 7.584 31.603 1.00 92.00 86 ARG A CA 1
ATOM 681 C C . ARG A 1 86 ? -23.489 6.928 31.934 1.00 92.00 86 ARG A C 1
ATOM 683 O O . ARG A 1 86 ? -22.450 7.447 31.550 1.00 92.00 86 ARG A O 1
ATOM 690 N N . ALA A 1 87 ? -23.512 5.738 32.535 1.00 88.81 87 ALA A N 1
ATOM 691 C CA . ALA A 1 87 ? -22.298 4.990 32.874 1.00 88.81 87 ALA A CA 1
ATOM 692 C C . ALA A 1 87 ? -21.462 4.572 31.645 1.00 88.81 87 ALA A C 1
ATOM 694 O O . ALA A 1 87 ? -20.240 4.465 31.731 1.00 88.81 87 ALA A O 1
ATOM 695 N N . GLU A 1 88 ? -22.103 4.324 30.497 1.00 91.56 88 GLU A N 1
ATOM 696 C CA . GLU A 1 88 ? -21.401 4.022 29.243 1.00 91.56 88 GLU A CA 1
ATOM 697 C C . GLU A 1 88 ? -20.748 5.290 28.681 1.00 91.56 88 GLU A C 1
ATOM 699 O O . GLU A 1 88 ? -19.573 5.268 28.319 1.00 91.56 88 GLU A O 1
ATOM 704 N N . VAL A 1 89 ? -21.483 6.406 28.673 1.00 92.25 89 VAL A N 1
ATOM 705 C CA . VAL A 1 89 ? -20.991 7.711 28.210 1.00 92.25 89 VAL A CA 1
ATOM 706 C C . VAL A 1 89 ? -19.820 8.204 29.061 1.00 92.25 89 VAL A C 1
ATOM 708 O O . VAL A 1 89 ? -18.814 8.635 28.501 1.00 92.25 89 VAL A O 1
ATOM 711 N N . ASP A 1 90 ? -19.904 8.079 30.386 1.00 91.38 90 ASP A N 1
ATOM 712 C CA . ASP A 1 90 ? -18.833 8.476 31.308 1.00 91.38 90 ASP A CA 1
ATOM 713 C C . ASP A 1 90 ? -17.579 7.593 31.148 1.00 91.38 90 ASP A C 1
ATOM 715 O O . ASP A 1 90 ? -16.446 8.061 31.265 1.00 91.38 90 ASP A O 1
ATOM 719 N N . ARG A 1 91 ? -17.755 6.309 30.806 1.00 90.81 91 ARG A N 1
ATOM 720 C CA . ARG A 1 91 ? -16.636 5.414 30.475 1.00 90.81 91 ARG A CA 1
ATOM 721 C C . ARG A 1 91 ? -15.983 5.788 29.145 1.00 90.81 91 ARG A C 1
ATOM 723 O O . ARG A 1 91 ? -14.765 5.769 29.025 1.00 90.81 91 ARG A O 1
ATOM 730 N N . VAL A 1 92 ? -16.771 6.112 28.126 1.00 92.25 92 VAL A N 1
ATOM 731 C CA . VAL A 1 92 ? -16.228 6.503 26.819 1.00 92.25 92 VAL A CA 1
ATOM 732 C C . VAL A 1 92 ? -15.567 7.877 26.891 1.00 92.25 92 VAL A C 1
ATOM 734 O O . VAL A 1 92 ? -14.513 8.074 26.291 1.00 92.25 92 VAL A O 1
ATOM 737 N N . SER A 1 93 ? -16.122 8.816 27.657 1.00 90.88 93 SER A N 1
ATOM 738 C CA . SER A 1 93 ? -15.500 10.124 27.864 1.00 90.88 93 SER A CA 1
ATOM 739 C C . SER A 1 93 ? -14.156 9.994 28.587 1.00 90.88 93 SER A C 1
ATOM 741 O O . SER A 1 93 ? -13.183 10.622 28.165 1.00 90.88 93 SER A O 1
ATOM 743 N N . SER A 1 94 ? -14.049 9.117 29.592 1.00 90.12 94 SER A N 1
ATOM 744 C CA . SER A 1 94 ? -12.772 8.857 30.261 1.00 90.12 94 SER A CA 1
ATOM 745 C C . SER A 1 94 ? -11.746 8.190 29.342 1.00 90.12 94 SER A C 1
ATOM 747 O O . SER A 1 94 ? -10.578 8.565 29.372 1.00 90.12 94 SER A O 1
ATOM 749 N N . LEU A 1 95 ? -12.178 7.283 28.462 1.00 90.69 95 LEU A N 1
ATOM 750 C CA . LEU A 1 95 ? -11.291 6.583 27.530 1.00 90.69 95 LEU A CA 1
ATOM 751 C C . LEU A 1 95 ? -10.832 7.432 26.336 1.00 90.69 95 LEU A C 1
ATOM 753 O O . LEU A 1 95 ? -9.691 7.299 25.906 1.00 90.69 95 LEU A O 1
ATOM 757 N N . TYR A 1 96 ? -11.681 8.293 25.784 1.00 91.25 96 TYR A N 1
ATOM 758 C CA . TYR A 1 96 ? -11.374 8.977 24.521 1.00 91.25 96 TYR A CA 1
ATOM 759 C C . TYR A 1 96 ? -11.108 10.475 24.676 1.00 91.25 96 TYR A C 1
ATOM 761 O O . TYR A 1 96 ? -10.391 11.067 23.866 1.00 91.25 96 TYR A O 1
ATOM 769 N N . LEU A 1 97 ? -11.674 11.112 25.707 1.00 89.50 97 LEU A N 1
ATOM 770 C CA . LEU A 1 97 ? -11.592 12.560 25.888 1.00 89.50 97 LEU A CA 1
ATOM 771 C C . LEU A 1 97 ? -10.592 12.969 26.965 1.00 89.50 97 LEU A C 1
ATOM 773 O O . LEU A 1 97 ? -10.108 14.090 26.896 1.00 89.50 97 LEU A O 1
ATOM 777 N N . VAL A 1 98 ? -10.213 12.131 27.932 1.00 87.69 98 VAL A N 1
ATOM 778 C CA . VAL A 1 98 ? -9.238 12.512 28.980 1.00 87.69 98 VAL A CA 1
ATOM 779 C C . VAL A 1 98 ? -7.805 12.503 28.419 1.00 87.69 98 VAL A C 1
ATOM 781 O O . VAL A 1 98 ? -7.453 11.598 27.664 1.00 87.69 98 VAL A O 1
ATOM 784 N N . PRO A 1 99 ? -6.963 13.525 28.708 1.00 82.19 99 PRO A N 1
ATOM 785 C CA . PRO A 1 99 ? -5.578 13.524 28.231 1.00 82.19 99 PRO A CA 1
ATOM 786 C C . PRO A 1 99 ? -4.804 12.332 28.815 1.00 82.19 99 PRO A C 1
ATOM 788 O O . PRO A 1 99 ? -5.024 11.981 29.969 1.00 82.19 99 PRO A O 1
ATOM 791 N N . ASN A 1 100 ? -3.874 11.758 28.046 1.00 81.25 100 ASN A N 1
ATOM 792 C CA . ASN A 1 100 ? -3.082 10.568 28.412 1.00 81.25 100 ASN A CA 1
ATOM 793 C C . ASN A 1 100 ? -3.892 9.274 28.598 1.00 81.25 100 ASN A C 1
ATOM 795 O O . ASN A 1 100 ? -3.381 8.300 29.147 1.00 81.25 100 ASN A O 1
ATOM 799 N N . SER A 1 101 ? -5.145 9.253 28.150 1.00 85.12 101 SER A N 1
ATOM 800 C CA . SER A 1 101 ? -5.915 8.018 28.079 1.00 85.12 101 SER A CA 1
ATOM 801 C C . SER A 1 101 ? -5.378 7.097 26.970 1.00 85.12 101 SER A C 1
ATOM 803 O O . SER A 1 101 ? -4.905 7.612 25.953 1.00 85.12 101 SER A O 1
ATOM 805 N N . PRO A 1 102 ? -5.471 5.758 27.110 1.00 82.56 102 PRO A N 1
ATOM 806 C CA . PRO A 1 102 ? -5.009 4.816 26.087 1.00 82.56 102 PRO A CA 1
ATOM 807 C C . PRO A 1 102 ? -5.633 5.010 24.698 1.00 82.56 102 PRO A C 1
ATOM 809 O O . PRO A 1 102 ? -4.971 4.696 23.721 1.00 82.56 102 PRO A O 1
ATOM 812 N N . LEU A 1 103 ? -6.867 5.521 24.604 1.00 86.88 103 LEU A N 1
ATOM 813 C CA . LEU A 1 103 ? -7.598 5.726 23.339 1.00 86.88 103 LEU A CA 1
ATOM 814 C C . LEU A 1 103 ? -7.823 7.219 23.047 1.00 86.88 103 LEU A C 1
ATOM 816 O O . LEU A 1 103 ? -8.858 7.626 22.516 1.00 86.88 103 LEU A O 1
ATOM 820 N N . PHE A 1 104 ? -6.894 8.066 23.491 1.00 88.44 104 PHE A N 1
ATOM 821 C CA . PHE A 1 104 ? -7.038 9.514 23.406 1.00 88.44 104 PHE A CA 1
ATOM 822 C C . PHE A 1 104 ? -7.210 9.995 21.956 1.00 88.44 104 PHE A C 1
ATOM 824 O O . PHE A 1 104 ? -6.367 9.759 21.094 1.00 88.44 104 PHE A O 1
ATOM 831 N N . LEU A 1 105 ? -8.290 10.738 21.697 1.00 89.38 105 LEU A N 1
ATOM 832 C CA . LEU A 1 105 ? -8.587 11.242 20.359 1.00 89.38 105 LEU A CA 1
ATOM 833 C C . LEU A 1 105 ? -7.768 12.497 20.019 1.00 89.38 105 LEU A C 1
ATOM 835 O O . LEU A 1 105 ? -7.663 13.401 20.856 1.00 89.38 105 LEU A O 1
ATOM 839 N N . PRO A 1 106 ? -7.290 12.637 18.766 1.00 86.75 106 PRO A N 1
ATOM 840 C CA . PRO A 1 106 ? -6.583 13.826 18.295 1.00 86.75 106 PRO A CA 1
ATOM 841 C C . PRO A 1 106 ? -7.565 14.983 18.036 1.00 86.75 106 PRO A C 1
ATOM 843 O O . PRO A 1 106 ? -7.841 15.350 16.895 1.00 86.75 106 PRO A O 1
ATOM 846 N N . LEU A 1 107 ? -8.131 15.539 19.107 1.00 88.81 107 LEU A N 1
ATOM 847 C CA . LEU A 1 107 ? -9.072 16.660 19.080 1.00 88.81 107 LEU A CA 1
ATOM 848 C C . LEU A 1 107 ? -8.411 17.955 19.540 1.00 88.81 107 LEU A C 1
ATOM 850 O O . LEU A 1 107 ? -7.541 17.964 20.416 1.00 88.81 107 LEU A O 1
ATOM 854 N N . THR A 1 108 ? -8.895 19.078 19.016 1.00 90.31 108 THR A N 1
ATOM 855 C CA . THR A 1 108 ? -8.449 20.392 19.476 1.00 90.31 108 THR A CA 1
ATOM 856 C C . THR A 1 108 ? -8.971 20.647 20.897 1.00 90.31 108 THR A C 1
ATOM 858 O O . THR A 1 108 ? -10.084 20.245 21.242 1.00 90.31 108 THR A O 1
ATOM 861 N N . ALA A 1 109 ? -8.220 21.366 21.742 1.00 87.75 109 ALA A N 1
ATOM 862 C CA . ALA A 1 109 ? -8.611 21.609 23.142 1.00 87.75 109 ALA A CA 1
ATOM 863 C C . ALA A 1 109 ? -10.021 22.221 23.281 1.00 87.75 109 ALA A C 1
ATOM 865 O O . ALA A 1 109 ? -10.776 21.862 24.185 1.00 87.75 109 ALA A O 1
ATOM 866 N N . LYS A 1 110 ? -10.401 23.089 22.333 1.00 89.12 110 LYS A N 1
ATOM 867 C CA . LYS A 1 110 ? -11.739 23.685 22.232 1.00 89.12 110 LYS A CA 1
ATOM 868 C C . LYS A 1 110 ? -12.836 22.643 21.979 1.00 89.12 110 LYS A C 1
ATOM 870 O O . LYS A 1 110 ? -13.873 22.692 22.630 1.00 89.12 110 LYS A O 1
ATOM 875 N N . GLU A 1 111 ? -12.621 21.716 21.051 1.00 90.44 111 GLU A N 1
ATOM 876 C CA . GLU A 1 111 ? -13.597 20.674 20.685 1.00 90.44 111 GLU A CA 1
ATOM 877 C C . GLU A 1 111 ? -13.789 19.685 21.824 1.00 90.44 111 GLU A C 1
ATOM 879 O O . GLU A 1 111 ? -14.913 19.320 22.162 1.00 90.44 111 GLU A O 1
ATOM 884 N N . LYS A 1 112 ? -12.686 19.308 22.470 1.00 90.19 112 LYS A N 1
ATOM 885 C CA . LYS A 1 112 ? -12.698 18.465 23.659 1.00 90.19 112 LYS A CA 1
ATOM 886 C C . LYS A 1 112 ? -13.452 19.128 24.810 1.00 90.19 112 LYS A C 1
ATOM 888 O O . LYS A 1 112 ? -14.330 18.498 25.390 1.00 90.19 112 LYS A O 1
ATOM 893 N N . ALA A 1 113 ? -13.174 20.399 25.105 1.00 89.69 113 ALA A N 1
ATOM 894 C CA . ALA A 1 113 ? -13.897 21.145 26.134 1.00 89.69 113 ALA A CA 1
ATOM 895 C C . ALA A 1 113 ? -15.394 21.284 25.803 1.00 89.69 113 ALA A C 1
ATOM 897 O O . ALA A 1 113 ? -16.232 21.081 26.677 1.00 89.69 113 ALA A O 1
ATOM 898 N N . ALA A 1 114 ? -15.739 21.563 24.541 1.00 89.88 114 ALA A N 1
ATOM 899 C CA . ALA A 1 114 ? -17.126 21.653 24.087 1.00 89.88 114 ALA A CA 1
ATOM 900 C C . ALA A 1 114 ? -17.867 20.311 24.201 1.00 89.88 114 ALA A C 1
ATOM 902 O O . ALA A 1 114 ? -19.000 20.277 24.676 1.00 89.88 114 ALA A O 1
ATOM 903 N N . THR A 1 115 ? -17.217 19.209 23.821 1.00 91.75 115 THR A N 1
ATOM 904 C CA . THR A 1 115 ? -17.779 17.854 23.922 1.00 91.75 115 THR A CA 1
ATOM 905 C C . THR A 1 115 ? -17.967 17.456 25.383 1.00 91.75 115 THR A C 1
ATOM 907 O O . THR A 1 115 ? -19.048 17.028 25.763 1.00 91.75 115 THR A O 1
ATOM 910 N N . MET A 1 116 ? -16.965 17.672 26.241 1.00 90.94 116 MET A N 1
ATOM 911 C CA . MET A 1 116 ? -17.081 17.398 27.681 1.00 90.94 116 MET A CA 1
ATOM 912 C C . MET A 1 116 ? -18.180 18.242 28.337 1.00 90.94 116 MET A C 1
ATOM 914 O O . MET A 1 116 ? -18.961 17.730 29.135 1.00 90.94 116 MET A O 1
ATOM 918 N N . ALA A 1 117 ? -18.299 19.520 27.963 1.00 90.38 117 ALA A N 1
ATOM 919 C CA . ALA A 1 117 ? -19.374 20.382 28.444 1.00 90.38 117 ALA A CA 1
ATOM 920 C C . ALA A 1 117 ? -20.762 19.883 28.008 1.00 90.38 117 ALA A C 1
ATOM 922 O O . ALA A 1 117 ? -21.709 19.989 28.785 1.00 90.38 117 ALA A O 1
ATOM 923 N N . ALA A 1 118 ? -20.881 19.324 26.800 1.00 90.19 118 ALA A N 1
ATOM 924 C CA . ALA A 1 118 ? -22.120 18.729 26.308 1.00 90.19 118 ALA A CA 1
ATOM 925 C C . ALA A 1 118 ? -22.473 17.423 27.038 1.00 90.19 118 ALA A C 1
ATOM 927 O O . ALA A 1 118 ? -23.596 17.271 27.520 1.00 90.19 118 ALA A O 1
ATOM 928 N N . LEU A 1 119 ? -21.502 16.518 27.189 1.00 90.94 119 LEU A N 1
ATOM 929 C CA . LEU A 1 119 ? -21.685 15.218 27.846 1.00 90.94 119 LEU A CA 1
ATOM 930 C C . LEU A 1 119 ? -22.011 15.342 29.335 1.00 90.94 119 LEU A C 1
ATOM 932 O O . LEU A 1 119 ? -22.787 14.552 29.864 1.00 90.94 119 LEU A O 1
ATOM 936 N N . ASN A 1 120 ? -21.493 16.376 30.001 1.00 89.06 120 ASN A N 1
ATOM 937 C CA . ASN A 1 120 ? -21.849 16.654 31.390 1.00 89.06 120 ASN A CA 1
ATOM 938 C C . ASN A 1 120 ? -23.337 17.004 31.562 1.00 89.06 120 ASN A C 1
ATOM 940 O O . ASN A 1 120 ? -23.885 16.788 32.644 1.00 89.06 120 ASN A O 1
ATOM 944 N N . ARG A 1 121 ? -23.993 17.540 30.520 1.00 88.31 121 ARG A N 1
ATOM 945 C CA . ARG A 1 121 ? -25.404 17.960 30.570 1.00 88.31 121 ARG A CA 1
ATOM 946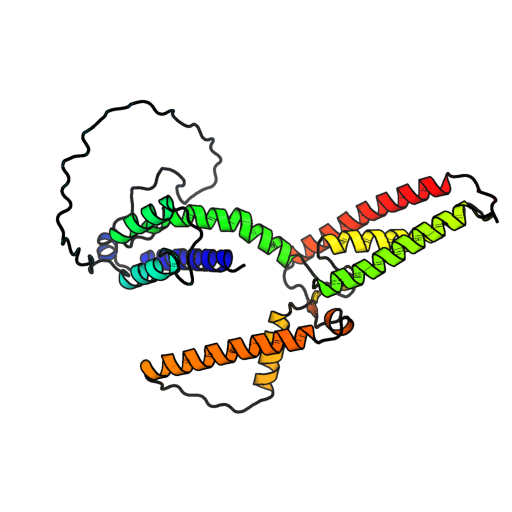 C C . ARG A 1 121 ? -26.365 16.914 30.012 1.00 88.31 121 ARG A C 1
ATOM 948 O O . ARG A 1 121 ? -27.472 16.782 30.529 1.00 88.31 121 ARG A O 1
ATOM 955 N N . THR A 1 122 ? -25.985 16.201 28.954 1.00 90.94 122 THR A N 1
ATOM 956 C CA . THR A 1 122 ? -26.896 15.301 28.231 1.00 90.94 122 THR A CA 1
ATOM 957 C C . THR A 1 122 ? -26.173 14.056 27.739 1.00 90.94 122 THR A C 1
ATOM 959 O O . THR A 1 122 ? -25.073 14.162 27.201 1.00 90.94 122 THR A O 1
ATOM 962 N N . THR A 1 123 ? -26.835 12.899 27.805 1.00 92.50 123 THR A N 1
ATOM 963 C CA . THR A 1 123 ? -26.353 11.668 27.148 1.00 92.50 123 THR A CA 1
ATOM 964 C C . THR A 1 123 ? -26.804 11.547 25.689 1.00 92.50 123 THR A C 1
ATOM 966 O O . THR A 1 123 ? -26.428 10.609 25.001 1.00 92.50 123 THR A O 1
ATOM 969 N N . HIS A 1 124 ? -27.590 12.497 25.173 1.00 92.69 124 HIS A N 1
ATOM 970 C CA . HIS A 1 124 ? -28.084 12.440 23.798 1.00 92.69 124 HIS A CA 1
ATOM 971 C C . HIS A 1 124 ? -26.919 12.363 22.785 1.00 92.69 124 HIS A C 1
ATOM 973 O O . HIS A 1 124 ? -25.934 13.092 22.943 1.00 92.69 124 HIS A O 1
ATOM 979 N N . PRO A 1 125 ? -27.006 11.555 21.706 1.00 93.19 125 PRO A N 1
ATOM 980 C CA . PRO A 1 125 ? -25.916 11.380 20.736 1.00 93.19 125 PRO A CA 1
ATOM 981 C C . PRO A 1 125 ? -25.415 12.686 20.099 1.00 93.19 125 PRO A C 1
ATOM 983 O O . PRO A 1 125 ? -24.245 12.788 19.730 1.00 93.19 125 PRO A O 1
ATOM 986 N N . SER A 1 126 ? -26.258 13.720 20.029 1.00 91.88 126 SER A N 1
ATOM 987 C CA . SER A 1 126 ? -25.861 15.056 19.557 1.00 91.88 126 SER A CA 1
ATOM 988 C C . SER A 1 126 ? -24.749 15.703 20.394 1.00 91.88 126 SER A C 1
ATOM 990 O O . SER A 1 126 ? -24.040 16.571 19.895 1.00 91.88 126 SER A O 1
ATOM 992 N N . ALA A 1 127 ? -24.580 15.308 21.658 1.00 91.81 127 ALA A N 1
ATOM 993 C CA . ALA A 1 127 ? -23.518 15.823 22.519 1.00 91.81 127 ALA A CA 1
ATOM 994 C C . ALA A 1 127 ? -22.113 15.485 21.985 1.00 91.81 127 ALA A C 1
ATOM 996 O O . ALA A 1 127 ? -21.157 16.204 22.268 1.00 91.81 127 ALA A O 1
ATOM 997 N N . PHE A 1 128 ? -21.989 14.438 21.160 1.00 93.31 128 PHE A N 1
ATOM 998 C CA . PHE A 1 128 ? -20.732 14.042 20.523 1.00 93.31 128 PHE A CA 1
ATOM 999 C C . PHE A 1 128 ? -20.426 14.797 19.223 1.00 93.31 128 PHE A C 1
ATOM 1001 O O . PHE A 1 128 ? -19.314 14.670 18.710 1.00 93.31 128 PHE A O 1
ATOM 1008 N N . ILE A 1 129 ? -21.360 15.594 18.687 1.00 91.06 129 ILE A N 1
ATOM 1009 C CA . ILE A 1 129 ? -21.188 16.311 17.410 1.00 91.06 129 ILE A CA 1
ATOM 1010 C C . ILE A 1 129 ? -19.887 17.132 17.350 1.00 91.06 129 ILE A C 1
ATOM 1012 O O . ILE A 1 129 ? -19.185 17.015 16.343 1.00 91.06 129 ILE A O 1
ATOM 1016 N N . PRO A 1 130 ? -19.497 17.909 18.386 1.00 89.81 130 PRO A N 1
ATOM 1017 C CA . PRO A 1 130 ? -18.278 18.714 18.314 1.00 89.81 130 PRO A CA 1
ATOM 1018 C C . PRO A 1 130 ? -17.007 17.879 18.093 1.00 89.81 130 PRO A C 1
ATOM 1020 O O . PRO A 1 130 ? -16.118 18.317 17.371 1.00 89.81 130 PRO A O 1
ATOM 1023 N N . ALA A 1 131 ? -16.931 16.671 18.662 1.00 91.38 131 ALA A N 1
ATOM 1024 C CA . ALA A 1 131 ? -15.836 15.731 18.419 1.00 91.38 131 ALA A CA 1
ATOM 1025 C C . ALA A 1 131 ? -15.987 14.995 17.077 1.00 91.38 131 ALA A C 1
ATOM 1027 O O . ALA A 1 131 ? -15.007 14.789 16.360 1.00 91.38 131 ALA A O 1
ATOM 1028 N N . LEU A 1 132 ? -17.216 14.606 16.722 1.00 92.00 132 LEU A N 1
ATOM 1029 C CA . LEU A 1 132 ? -17.500 13.854 15.500 1.00 92.00 132 LEU A CA 1
ATOM 1030 C C . LEU A 1 132 ? -17.106 14.609 14.235 1.00 92.00 132 LEU A C 1
ATOM 1032 O O . LEU A 1 132 ? -16.588 13.976 13.323 1.00 92.00 132 LEU A O 1
ATOM 1036 N N . ILE A 1 133 ? -17.313 15.928 14.175 1.00 90.00 133 ILE A N 1
ATOM 1037 C CA . ILE A 1 133 ? -16.972 16.728 12.989 1.00 90.00 133 ILE A CA 1
ATOM 1038 C C . ILE A 1 133 ? -15.478 16.597 12.662 1.00 90.00 133 ILE A C 1
ATOM 1040 O O . ILE A 1 133 ? -15.113 16.276 11.529 1.00 90.00 133 ILE A O 1
ATOM 1044 N N . SER A 1 134 ? -14.609 16.792 13.656 1.00 90.38 134 SER A N 1
ATOM 1045 C CA . SER A 1 134 ? -13.156 16.693 13.477 1.00 90.38 134 SER A CA 1
ATOM 1046 C C . SER A 1 134 ? -12.714 15.274 13.135 1.00 90.38 134 SER A C 1
ATOM 1048 O O . SER A 1 134 ? -11.871 15.071 12.259 1.00 90.38 134 SER A O 1
ATOM 1050 N N . ILE A 1 135 ? -13.311 14.277 13.788 1.00 92.69 135 ILE A N 1
ATOM 1051 C CA . ILE A 1 135 ? -12.997 12.863 13.563 1.00 92.69 135 ILE A CA 1
ATOM 1052 C C . ILE A 1 135 ? -13.422 12.428 12.169 1.00 92.69 135 ILE A C 1
ATOM 1054 O O . ILE A 1 135 ? -12.632 11.825 11.451 1.00 92.69 135 ILE A O 1
ATOM 1058 N N . GLU A 1 136 ? -14.639 12.755 11.750 1.00 91.62 136 GLU A N 1
ATOM 1059 C CA . GLU A 1 136 ? -15.136 12.431 10.420 1.00 91.62 136 GLU A CA 1
ATOM 1060 C C . GLU A 1 136 ? -14.286 13.099 9.338 1.00 91.62 136 GLU A C 1
ATOM 1062 O O . GLU A 1 136 ? -13.919 12.454 8.351 1.00 91.62 136 GLU A O 1
ATOM 1067 N N . LEU A 1 137 ? -13.911 14.364 9.541 1.00 91.12 137 LEU A N 1
ATOM 1068 C CA . LEU A 1 137 ? -13.013 15.061 8.632 1.00 91.12 137 LEU A CA 1
ATOM 1069 C C . LEU A 1 137 ? -11.651 14.363 8.560 1.00 91.12 137 LEU A C 1
ATOM 1071 O O . LEU A 1 137 ? -11.145 14.136 7.460 1.00 91.12 137 LEU A O 1
ATOM 1075 N N . SER A 1 138 ? -11.076 13.975 9.699 1.00 90.94 138 SER A N 1
ATOM 1076 C CA . SER A 1 138 ? -9.816 13.229 9.761 1.00 90.94 138 SER A CA 1
ATOM 1077 C C . SER A 1 138 ? -9.925 11.880 9.044 1.00 90.94 138 SER A C 1
ATOM 1079 O O . SER A 1 138 ? -9.101 11.567 8.181 1.00 90.94 138 SER A O 1
ATOM 1081 N N . LEU A 1 139 ? -10.992 11.118 9.298 1.00 91.69 139 LEU A N 1
ATOM 1082 C CA . LEU A 1 139 ? -11.244 9.827 8.661 1.00 91.69 139 LEU A CA 1
ATOM 1083 C C . LEU A 1 139 ? -11.370 9.958 7.137 1.00 91.69 139 LEU A C 1
ATOM 1085 O O . LEU A 1 139 ? -10.786 9.162 6.402 1.00 91.69 139 LEU A O 1
ATOM 1089 N N . ARG A 1 140 ? -12.081 10.980 6.643 1.00 92.12 140 ARG A N 1
ATOM 1090 C CA . ARG A 1 140 ? -12.270 11.218 5.202 1.00 92.12 140 ARG A CA 1
ATOM 1091 C C . ARG A 1 140 ? -11.011 11.741 4.508 1.00 92.12 140 ARG A C 1
ATOM 1093 O O . ARG A 1 140 ? -10.736 11.343 3.379 1.00 92.12 140 ARG A O 1
ATOM 1100 N N . SER A 1 141 ? -10.269 12.639 5.151 1.00 90.88 141 SER A N 1
ATOM 1101 C CA . SER A 1 141 ? -9.136 13.340 4.531 1.00 90.88 141 SER A CA 1
ATOM 1102 C C . SER A 1 141 ? -7.807 12.598 4.652 1.00 90.88 141 SER A C 1
ATOM 1104 O O . SER A 1 141 ? -6.971 12.711 3.759 1.00 90.88 141 SER A O 1
ATOM 1106 N N . THR A 1 142 ? -7.608 11.822 5.720 1.00 89.69 142 THR A N 1
ATOM 1107 C CA . THR A 1 142 ? -6.321 11.171 6.010 1.00 89.69 142 THR A CA 1
ATOM 1108 C C . THR A 1 142 ? -6.432 9.651 6.010 1.00 89.69 142 THR A C 1
ATOM 1110 O O . THR A 1 142 ? -5.760 8.990 5.213 1.00 89.69 142 THR A O 1
ATOM 1113 N N . ALA A 1 143 ? -7.322 9.086 6.833 1.00 90.31 143 ALA A N 1
ATOM 1114 C CA . ALA A 1 143 ? -7.414 7.640 7.010 1.00 90.31 143 ALA A CA 1
ATOM 1115 C C . ALA A 1 143 ? -7.897 6.940 5.733 1.00 90.31 143 ALA A C 1
ATOM 1117 O O . ALA A 1 143 ? -7.307 5.944 5.324 1.00 90.31 143 ALA A O 1
ATOM 1118 N N . HIS A 1 144 ? -8.914 7.481 5.058 1.00 90.69 144 HIS A N 1
ATOM 1119 C CA . HIS A 1 144 ? -9.484 6.879 3.853 1.00 90.69 144 HIS A CA 1
ATOM 1120 C C . HIS A 1 144 ? -8.503 6.856 2.660 1.00 90.69 144 HIS A C 1
ATOM 1122 O O . HIS A 1 144 ? -8.282 5.777 2.105 1.00 90.69 144 HIS A O 1
ATOM 1128 N N . PRO A 1 145 ? -7.826 7.961 2.278 1.00 91.38 145 PRO A N 1
ATOM 1129 C CA . PRO A 1 145 ? -6.790 7.901 1.245 1.00 91.38 145 PRO A CA 1
ATOM 1130 C C . PRO A 1 145 ? -5.613 6.996 1.624 1.00 91.38 145 PRO A C 1
ATOM 1132 O O . PRO A 1 145 ? -5.086 6.283 0.767 1.00 91.38 145 PRO A O 1
ATOM 1135 N N . SER A 1 146 ? -5.211 6.994 2.901 1.00 89.12 146 SER A N 1
ATOM 1136 C CA . SER A 1 146 ? -4.155 6.108 3.403 1.00 89.12 146 SER A CA 1
ATOM 1137 C C . SER A 1 146 ? -4.551 4.634 3.266 1.00 89.12 146 SER A C 1
ATOM 1139 O O . SER A 1 146 ? -3.786 3.829 2.729 1.00 89.12 146 SER A O 1
ATOM 1141 N N . PHE A 1 147 ? -5.787 4.301 3.643 1.00 89.75 147 PHE A N 1
ATOM 1142 C CA . PHE A 1 147 ? -6.368 2.974 3.483 1.00 89.75 147 PHE A CA 1
ATOM 1143 C C . PHE A 1 147 ? -6.394 2.542 2.016 1.00 89.75 147 PHE A C 1
ATOM 1145 O O . PHE A 1 147 ? -5.937 1.443 1.706 1.00 89.75 147 PHE A O 1
ATOM 1152 N N . ILE A 1 148 ? -6.849 3.405 1.100 1.00 89.06 148 ILE A N 1
ATOM 1153 C CA . ILE A 1 148 ? -6.845 3.107 -0.339 1.00 89.06 148 ILE A CA 1
ATOM 1154 C C . ILE A 1 148 ? -5.417 2.835 -0.822 1.00 89.06 148 ILE A C 1
ATOM 1156 O O . ILE A 1 148 ? -5.170 1.825 -1.478 1.00 89.06 148 ILE A O 1
ATOM 1160 N N . ARG A 1 149 ? -4.452 3.697 -0.473 1.00 87.12 149 ARG A N 1
ATOM 1161 C CA . ARG A 1 149 ? -3.051 3.528 -0.887 1.00 87.12 149 ARG A CA 1
ATOM 1162 C C . ARG A 1 149 ? -2.469 2.206 -0.390 1.00 87.12 149 ARG A C 1
ATOM 1164 O O . ARG A 1 149 ? -1.772 1.534 -1.149 1.00 87.12 149 ARG A O 1
ATOM 1171 N N . HIS A 1 150 ? -2.737 1.840 0.860 1.00 86.12 150 HIS A N 1
ATOM 1172 C CA . HIS A 1 150 ? -2.245 0.589 1.427 1.00 86.12 150 HIS A CA 1
ATOM 1173 C C . HIS A 1 150 ? -2.936 -0.627 0.795 1.00 86.12 150 HIS A C 1
ATOM 1175 O O . HIS A 1 150 ? -2.266 -1.593 0.444 1.00 86.12 150 HIS A O 1
ATOM 1181 N N . SER A 1 151 ? -4.247 -0.540 0.553 1.00 86.94 151 SER A N 1
ATOM 1182 C CA . SER A 1 151 ? -5.056 -1.613 -0.042 1.00 86.94 151 SER A CA 1
ATOM 1183 C C . SER A 1 151 ? -4.716 -1.883 -1.509 1.00 86.94 151 SER A C 1
ATOM 1185 O O . SER A 1 151 ? -4.857 -3.006 -1.986 1.00 86.94 151 SER A O 1
ATOM 1187 N N . LEU A 1 152 ? -4.248 -0.866 -2.238 1.00 88.81 152 LEU A N 1
ATOM 1188 C CA . LEU A 1 152 ? -3.794 -1.017 -3.620 1.00 88.81 152 LEU A CA 1
ATOM 1189 C C . LEU A 1 152 ? -2.415 -1.679 -3.722 1.00 88.81 152 LEU A C 1
ATOM 1191 O O . LEU A 1 152 ? -2.117 -2.278 -4.758 1.00 88.81 152 LEU A O 1
ATOM 1195 N N . SER A 1 153 ? -1.578 -1.587 -2.683 1.00 89.88 153 SER A N 1
ATOM 1196 C CA . SER A 1 153 ? -0.239 -2.179 -2.690 1.00 89.88 153 SER A CA 1
ATOM 1197 C C . SER A 1 153 ? -0.331 -3.698 -2.716 1.00 89.88 153 SER A C 1
ATOM 1199 O O . SER A 1 153 ? -0.890 -4.332 -1.827 1.00 89.88 153 SER A O 1
ATOM 1201 N N . ASN A 1 154 ? 0.254 -4.295 -3.748 1.00 91.38 154 ASN A N 1
ATOM 1202 C CA . ASN A 1 154 ? 0.132 -5.726 -3.991 1.00 91.38 154 ASN A CA 1
ATOM 1203 C C . ASN A 1 154 ? 1.261 -6.542 -3.339 1.00 91.38 154 ASN A C 1
ATOM 1205 O O . ASN A 1 154 ? 1.167 -7.754 -3.160 1.00 91.38 154 ASN A O 1
ATOM 1209 N N . ALA A 1 155 ? 2.378 -5.886 -3.031 1.00 90.44 155 ALA A N 1
ATOM 1210 C CA . ALA A 1 155 ? 3.591 -6.530 -2.550 1.00 90.44 155 ALA A CA 1
ATOM 1211 C C . ALA A 1 155 ? 4.112 -5.876 -1.268 1.00 90.44 155 ALA A C 1
ATOM 1213 O O . ALA A 1 155 ? 3.859 -4.703 -0.995 1.00 90.44 155 ALA A O 1
ATOM 1214 N N . THR A 1 156 ? 4.887 -6.650 -0.507 1.00 90.50 156 THR A N 1
ATOM 1215 C CA . THR A 1 156 ? 5.617 -6.164 0.667 1.00 90.50 156 THR A CA 1
ATOM 1216 C C . THR A 1 156 ? 6.771 -5.253 0.251 1.00 90.50 156 THR A C 1
ATOM 1218 O O . THR A 1 156 ? 7.309 -5.363 -0.856 1.00 90.50 156 THR A O 1
ATOM 1221 N N . HIS A 1 157 ? 7.203 -4.378 1.162 1.00 89.25 157 HIS A N 1
ATOM 1222 C CA . HIS A 1 157 ? 8.314 -3.458 0.909 1.00 89.25 157 HIS A CA 1
ATOM 1223 C C . HIS A 1 157 ? 9.599 -4.196 0.493 1.00 89.25 157 HIS A C 1
ATOM 1225 O O . HIS A 1 157 ? 10.240 -3.823 -0.485 1.00 89.25 157 HIS A O 1
ATOM 1231 N N . THR A 1 158 ? 9.933 -5.303 1.163 1.00 90.62 158 THR A N 1
ATOM 1232 C CA . THR A 1 158 ? 11.104 -6.136 0.836 1.00 90.62 158 THR A CA 1
ATOM 1233 C C . THR A 1 158 ? 11.062 -6.655 -0.601 1.00 90.62 158 THR A C 1
ATOM 1235 O O . THR A 1 158 ? 12.049 -6.550 -1.331 1.00 90.62 158 THR A O 1
ATOM 1238 N N . ARG A 1 159 ? 9.904 -7.160 -1.044 1.00 92.12 159 ARG A N 1
ATOM 1239 C CA . ARG A 1 159 ? 9.708 -7.640 -2.415 1.00 92.12 159 ARG A CA 1
ATOM 1240 C C . ARG A 1 159 ? 9.845 -6.521 -3.442 1.00 92.12 159 ARG A C 1
ATOM 1242 O O . ARG A 1 159 ? 10.477 -6.719 -4.480 1.00 92.12 159 ARG A O 1
ATOM 1249 N N . LEU A 1 160 ? 9.252 -5.364 -3.164 1.00 93.25 160 LEU A N 1
ATOM 1250 C CA . LEU A 1 160 ? 9.318 -4.203 -4.049 1.00 93.25 160 LEU A CA 1
ATOM 1251 C C . LEU A 1 160 ? 10.746 -3.685 -4.193 1.00 93.25 160 LEU A C 1
ATOM 1253 O O . LEU A 1 160 ? 11.179 -3.436 -5.317 1.00 93.25 160 LEU A O 1
ATOM 1257 N N . SER A 1 161 ? 11.498 -3.598 -3.098 1.00 93.06 161 SER A N 1
ATOM 1258 C CA . SER A 1 161 ? 12.910 -3.211 -3.124 1.00 93.06 161 SER A CA 1
ATOM 1259 C C . SER A 1 161 ? 13.756 -4.210 -3.910 1.00 93.06 161 SER A C 1
ATOM 1261 O O . SER A 1 161 ? 14.515 -3.805 -4.786 1.00 93.06 161 SER A O 1
ATOM 1263 N N . PHE A 1 162 ? 13.571 -5.514 -3.682 1.00 94.12 162 PHE A N 1
ATOM 1264 C CA . PHE A 1 162 ? 14.291 -6.565 -4.408 1.00 94.12 162 PHE A CA 1
ATOM 1265 C C . PHE A 1 162 ? 14.067 -6.486 -5.926 1.00 94.12 162 PHE A C 1
ATOM 1267 O O . PHE A 1 162 ? 15.018 -6.438 -6.706 1.00 94.12 162 PHE A O 1
ATOM 1274 N N . ILE A 1 163 ? 12.805 -6.401 -6.351 1.00 93.62 163 ILE A N 1
ATOM 1275 C CA . ILE A 1 163 ? 12.448 -6.301 -7.772 1.00 93.62 163 ILE A CA 1
ATOM 1276 C C . ILE A 1 163 ? 12.921 -4.971 -8.368 1.00 93.62 163 ILE A C 1
ATOM 1278 O O . ILE A 1 163 ? 13.361 -4.940 -9.516 1.00 93.62 163 ILE A O 1
ATOM 1282 N N . SER A 1 164 ? 12.884 -3.883 -7.594 1.00 94.25 164 SER A N 1
ATOM 1283 C CA . SER A 1 164 ? 13.393 -2.584 -8.038 1.00 94.25 164 SER A CA 1
ATOM 1284 C C . SER A 1 164 ? 14.892 -2.634 -8.312 1.00 94.25 164 SER A C 1
ATOM 1286 O O . SER A 1 164 ? 15.317 -2.132 -9.344 1.00 94.25 164 SER A O 1
ATOM 1288 N N . VAL A 1 165 ? 15.695 -3.273 -7.456 1.00 95.88 165 VAL A N 1
ATOM 1289 C CA . VAL A 1 165 ? 17.145 -3.425 -7.680 1.00 95.88 165 VAL A CA 1
ATOM 1290 C C . VAL A 1 165 ? 17.425 -4.193 -8.976 1.00 95.88 165 VAL A C 1
ATOM 1292 O O . VAL A 1 165 ? 18.248 -3.760 -9.786 1.00 95.88 165 VAL A O 1
ATOM 1295 N N . ILE A 1 166 ? 16.696 -5.284 -9.231 1.00 95.06 166 ILE A N 1
ATOM 1296 C CA . ILE A 1 166 ? 16.804 -6.039 -10.492 1.00 95.06 166 ILE A CA 1
ATOM 1297 C C . ILE A 1 166 ? 16.420 -5.158 -11.688 1.00 95.06 166 ILE A C 1
ATOM 1299 O O . ILE A 1 166 ? 17.113 -5.134 -12.701 1.00 95.06 166 ILE A O 1
ATOM 1303 N N . ALA A 1 167 ? 15.343 -4.384 -11.577 1.00 96.62 167 ALA A N 1
ATOM 1304 C CA . ALA A 1 167 ? 14.905 -3.513 -12.660 1.00 96.62 167 ALA A CA 1
ATOM 1305 C C . ALA A 1 167 ? 15.882 -2.352 -12.918 1.00 96.62 167 ALA A C 1
ATOM 1307 O O . ALA A 1 167 ? 16.149 -2.023 -14.074 1.00 96.62 167 ALA A O 1
ATOM 1308 N N . PHE A 1 168 ? 16.459 -1.755 -11.871 1.00 96.75 168 PHE A N 1
ATOM 1309 C CA . PHE A 1 168 ? 17.478 -0.709 -11.989 1.00 96.75 168 PHE A CA 1
ATOM 1310 C C . PHE A 1 168 ? 18.752 -1.234 -12.643 1.00 96.75 168 PHE A C 1
ATOM 1312 O O . PHE A 1 168 ? 19.255 -0.604 -13.568 1.00 96.75 168 PHE A O 1
ATOM 1319 N N . THR A 1 169 ? 19.249 -2.393 -12.211 1.00 96.56 169 THR A N 1
ATOM 1320 C CA . THR A 1 169 ? 20.435 -3.017 -12.818 1.00 96.56 169 THR A CA 1
ATOM 1321 C C . THR A 1 169 ? 20.197 -3.356 -14.288 1.00 96.56 169 THR A C 1
ATOM 1323 O O . THR A 1 169 ? 21.033 -3.019 -15.124 1.00 96.56 169 THR A O 1
ATOM 1326 N N . LEU A 1 170 ? 19.028 -3.912 -14.629 1.00 96.06 170 LEU A N 1
ATOM 1327 C CA . LEU A 1 170 ? 18.643 -4.173 -16.018 1.00 96.06 170 LEU A CA 1
ATOM 1328 C C . LEU A 1 170 ? 18.569 -2.884 -16.850 1.00 96.06 170 LEU A C 1
ATOM 1330 O O . LEU A 1 170 ? 19.081 -2.835 -17.966 1.00 96.06 170 LEU A O 1
ATOM 1334 N N . THR A 1 171 ? 17.979 -1.825 -16.292 1.00 96.75 171 THR A N 1
ATOM 1335 C CA . THR A 1 171 ? 17.869 -0.515 -16.950 1.00 96.75 171 THR A CA 1
ATOM 1336 C C . THR A 1 171 ? 19.254 0.086 -17.199 1.00 96.75 171 THR A C 1
ATOM 1338 O O . THR A 1 171 ? 19.549 0.489 -18.321 1.00 96.75 171 THR A O 1
ATOM 1341 N N . ILE A 1 172 ? 20.138 0.085 -16.197 1.00 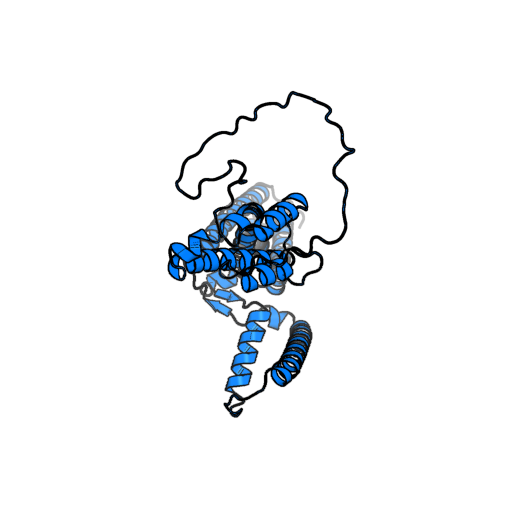97.38 172 ILE A N 1
ATOM 1342 C CA . ILE A 1 172 ? 21.514 0.588 -16.326 1.00 97.38 172 ILE A CA 1
ATOM 1343 C C . ILE A 1 172 ? 22.283 -0.209 -17.381 1.00 97.38 172 ILE A C 1
ATOM 1345 O O . ILE A 1 172 ? 22.913 0.387 -18.252 1.00 97.38 172 ILE A O 1
ATOM 1349 N N . LEU A 1 173 ? 22.196 -1.542 -17.350 1.00 96.94 173 LEU A N 1
ATOM 1350 C CA . LEU A 1 173 ? 22.875 -2.398 -18.319 1.00 96.94 173 LEU A CA 1
ATOM 1351 C C . LEU A 1 173 ? 22.346 -2.178 -19.743 1.00 96.94 173 LEU A C 1
ATOM 1353 O O . LEU A 1 173 ? 23.133 -2.152 -20.686 1.00 96.94 173 LEU A O 1
ATOM 1357 N N . SER A 1 174 ? 21.038 -1.956 -19.902 1.00 96.62 174 SER A N 1
ATOM 1358 C CA . SER A 1 174 ? 20.437 -1.649 -21.205 1.00 96.62 174 SER A CA 1
ATOM 1359 C C . SER A 1 174 ? 20.896 -0.296 -21.759 1.00 96.62 174 SER A C 1
ATOM 1361 O O . SER A 1 174 ? 21.263 -0.217 -22.928 1.00 96.62 174 SER A O 1
ATOM 1363 N N . ILE A 1 175 ? 20.978 0.744 -20.919 1.00 96.19 175 ILE A N 1
ATOM 1364 C CA . ILE A 1 175 ? 21.498 2.062 -21.311 1.00 96.19 175 ILE A CA 1
ATOM 1365 C C . ILE A 1 175 ? 22.983 1.957 -21.666 1.00 96.19 175 ILE A C 1
ATOM 1367 O O . ILE A 1 175 ? 23.424 2.514 -22.669 1.00 96.19 175 ILE A O 1
ATOM 1371 N N . PHE A 1 176 ? 23.758 1.208 -20.882 1.00 96.38 176 PHE A N 1
ATOM 1372 C CA . PHE A 1 176 ? 25.168 0.966 -21.167 1.00 96.38 176 PHE A CA 1
ATOM 1373 C C . PHE A 1 176 ? 25.359 0.244 -22.510 1.00 96.38 176 PHE A C 1
ATOM 1375 O O . PHE A 1 176 ? 26.155 0.684 -23.339 1.00 96.38 176 PHE A O 1
ATOM 1382 N N . ALA A 1 177 ? 24.577 -0.805 -22.776 1.00 94.94 177 ALA A N 1
ATOM 1383 C CA . ALA A 1 177 ? 24.580 -1.499 -24.060 1.00 94.94 177 ALA A CA 1
ATOM 1384 C C . ALA A 1 177 ? 24.173 -0.573 -25.219 1.00 94.94 177 ALA A C 1
ATOM 1386 O O . ALA A 1 177 ? 24.792 -0.614 -26.282 1.00 94.94 177 ALA A O 1
ATOM 1387 N N . LEU A 1 178 ? 23.189 0.306 -25.010 1.00 94.69 178 LEU A N 1
ATOM 1388 C CA . LEU A 1 178 ? 22.750 1.284 -26.005 1.00 94.69 178 LEU A CA 1
ATOM 1389 C C . LEU A 1 178 ? 23.864 2.286 -26.347 1.00 94.69 178 LEU A C 1
ATOM 1391 O O . LEU A 1 178 ? 24.092 2.583 -27.523 1.00 94.69 178 LEU A O 1
ATOM 1395 N N . ILE A 1 179 ? 24.618 2.746 -25.345 1.00 93.56 179 ILE A N 1
ATOM 1396 C CA . ILE A 1 179 ? 25.801 3.596 -25.539 1.00 93.56 179 ILE A CA 1
ATOM 1397 C C . ILE A 1 179 ? 26.875 2.844 -26.335 1.00 93.56 179 ILE A C 1
ATOM 1399 O O . ILE A 1 179 ? 27.356 3.360 -27.346 1.00 93.56 179 ILE A O 1
ATOM 1403 N N . LEU A 1 180 ? 27.213 1.609 -25.948 1.00 93.69 180 LEU A N 1
ATOM 1404 C CA . LEU A 1 180 ? 28.216 0.801 -26.652 1.00 93.69 180 LEU A CA 1
ATOM 1405 C C . LEU A 1 180 ? 27.834 0.545 -28.116 1.00 93.69 180 LEU A C 1
ATOM 1407 O O . LEU A 1 180 ? 28.653 0.746 -29.013 1.00 93.69 180 LEU A O 1
ATOM 1411 N N . LEU A 1 181 ? 26.580 0.170 -28.382 1.00 92.62 181 LEU A N 1
ATOM 1412 C CA . LEU A 1 181 ? 26.074 -0.034 -29.742 1.00 92.62 181 LEU A CA 1
ATOM 1413 C C . LEU A 1 181 ? 26.086 1.261 -30.560 1.00 92.62 181 LEU A C 1
ATOM 1415 O O . LEU A 1 181 ? 26.271 1.224 -31.777 1.00 92.62 181 LEU A O 1
ATOM 1419 N N . THR A 1 182 ? 25.924 2.414 -29.915 1.00 92.25 182 THR A N 1
ATOM 1420 C CA . THR A 1 182 ? 25.980 3.718 -30.584 1.00 92.25 182 THR A CA 1
ATOM 1421 C C . THR A 1 182 ? 27.394 4.083 -31.023 1.00 92.25 182 THR A C 1
ATOM 1423 O O . THR A 1 182 ? 27.573 4.575 -32.141 1.00 92.25 182 THR A O 1
ATOM 1426 N N . LEU A 1 183 ? 28.390 3.778 -30.190 1.00 91.00 183 LEU A N 1
ATOM 1427 C CA . LEU A 1 183 ? 29.806 4.008 -30.486 1.00 91.00 183 LEU A CA 1
ATOM 1428 C C . LEU A 1 183 ? 30.393 2.980 -31.468 1.00 91.00 183 LEU A C 1
ATOM 1430 O O . LEU A 1 183 ? 31.357 3.290 -32.168 1.00 91.00 183 LEU A O 1
ATOM 1434 N N . SER A 1 184 ? 29.797 1.789 -31.551 1.00 92.38 184 SER A N 1
ATOM 1435 C CA . SER A 1 184 ? 30.255 0.701 -32.421 1.00 92.38 184 SER A CA 1
ATOM 1436 C C . SER A 1 184 ? 30.100 0.983 -33.926 1.00 92.38 184 SER A C 1
ATOM 1438 O O . SER A 1 184 ? 29.343 1.858 -34.360 1.00 92.38 184 SER A O 1
ATOM 1440 N N . ARG A 1 185 ? 30.779 0.173 -34.749 1.00 89.31 185 ARG A N 1
ATOM 1441 C CA . ARG A 1 185 ? 30.609 0.126 -36.218 1.00 89.31 185 ARG A CA 1
ATOM 1442 C C . ARG A 1 185 ? 29.347 -0.607 -36.694 1.00 89.31 185 ARG A C 1
ATOM 1444 O O . ARG A 1 185 ? 29.080 -0.641 -37.898 1.00 89.31 185 ARG A O 1
ATOM 1451 N N . LEU A 1 186 ? 28.578 -1.208 -35.784 1.00 87.88 186 LEU A N 1
ATOM 1452 C CA . LEU A 1 186 ? 27.400 -2.000 -36.135 1.00 87.88 186 LEU A CA 1
ATOM 1453 C C . LEU A 1 186 ? 26.295 -1.145 -36.773 1.00 87.88 186 LEU A C 1
ATOM 1455 O O . LEU A 1 186 ? 26.258 0.086 -36.690 1.00 87.88 186 LEU A O 1
ATOM 1459 N N . SER A 1 187 ? 25.365 -1.818 -37.455 1.00 88.50 187 SER A N 1
ATOM 1460 C CA . SER A 1 187 ? 24.210 -1.141 -38.042 1.00 88.50 187 SER A CA 1
ATOM 1461 C C . SER A 1 187 ? 23.335 -0.505 -36.949 1.00 88.50 187 SER A C 1
ATOM 1463 O O . SER A 1 187 ? 23.150 -1.078 -35.877 1.00 88.50 187 SER A O 1
ATOM 1465 N N . ARG A 1 188 ? 22.744 0.664 -37.237 1.00 88.69 188 ARG A N 1
ATOM 1466 C CA . ARG A 1 188 ? 21.884 1.410 -36.293 1.00 88.69 188 ARG A CA 1
ATOM 1467 C C . ARG A 1 188 ? 20.699 0.598 -35.760 1.00 88.69 188 ARG A C 1
ATOM 1469 O O . ARG A 1 188 ? 20.203 0.887 -34.681 1.00 88.69 188 ARG A O 1
ATOM 1476 N N . TRP A 1 189 ? 20.269 -0.422 -36.499 1.00 90.94 189 TRP A N 1
ATOM 1477 C CA . TRP A 1 189 ? 19.119 -1.255 -36.160 1.00 90.94 189 TRP A CA 1
ATOM 1478 C C . TRP A 1 189 ? 19.377 -2.194 -34.981 1.00 90.94 189 TRP A C 1
ATOM 1480 O O . TRP A 1 189 ? 18.435 -2.527 -34.272 1.00 90.94 189 TRP A O 1
ATOM 1490 N N . TYR A 1 190 ? 20.638 -2.553 -34.705 1.00 91.88 190 TYR A N 1
ATOM 1491 C CA . TYR A 1 190 ? 20.982 -3.363 -33.528 1.00 91.88 190 TYR A CA 1
ATOM 1492 C C . TYR A 1 190 ? 20.653 -2.656 -32.209 1.00 91.88 190 TYR A C 1
ATOM 1494 O O . TYR A 1 190 ? 20.444 -3.326 -31.202 1.00 91.88 190 TYR A O 1
ATOM 1502 N N . ARG A 1 191 ? 20.540 -1.319 -32.219 1.00 92.81 191 ARG A N 1
ATOM 1503 C CA . ARG A 1 191 ? 20.125 -0.529 -31.053 1.00 92.81 191 ARG A CA 1
ATOM 1504 C C . ARG A 1 191 ? 18.736 -0.951 -30.562 1.00 92.81 191 ARG A C 1
ATOM 1506 O O . ARG A 1 191 ? 18.570 -1.085 -29.365 1.00 92.81 191 ARG A O 1
ATOM 1513 N N . LEU A 1 192 ? 17.812 -1.324 -31.459 1.00 93.62 192 LEU A N 1
ATOM 1514 C CA . LEU A 1 192 ? 16.448 -1.754 -31.103 1.00 93.62 192 LEU A CA 1
ATOM 1515 C C . LEU A 1 192 ? 16.388 -2.991 -30.193 1.00 93.62 192 LEU A C 1
ATOM 1517 O O . LEU A 1 192 ? 15.365 -3.232 -29.560 1.00 93.62 192 LEU A O 1
ATOM 1521 N N . ILE A 1 193 ? 17.455 -3.791 -30.111 1.00 94.06 193 ILE A N 1
ATOM 1522 C CA . ILE A 1 193 ? 17.506 -4.933 -29.187 1.00 94.06 193 ILE A CA 1
ATOM 1523 C C . ILE A 1 193 ? 17.460 -4.442 -27.732 1.00 94.06 193 ILE A C 1
ATOM 1525 O O . ILE A 1 193 ? 16.901 -5.124 -26.871 1.00 94.06 193 ILE A O 1
ATOM 1529 N N . THR A 1 194 ? 17.990 -3.246 -27.442 1.00 95.31 194 THR A N 1
ATOM 1530 C CA . THR A 1 194 ? 17.992 -2.698 -26.079 1.00 95.31 194 THR A CA 1
ATOM 1531 C C . THR A 1 194 ? 16.597 -2.350 -25.581 1.00 95.31 194 THR A C 1
ATOM 1533 O O . THR A 1 194 ? 16.347 -2.458 -24.379 1.00 95.31 194 THR A O 1
ATOM 1536 N N . TYR A 1 195 ? 15.661 -2.075 -26.494 1.00 95.50 195 TYR A N 1
ATOM 1537 C CA . TYR A 1 195 ? 14.247 -1.862 -26.206 1.00 95.50 195 TYR A CA 1
ATOM 1538 C C . TYR A 1 195 ? 13.637 -2.973 -25.340 1.00 95.50 195 TYR A C 1
ATOM 1540 O O . TYR A 1 195 ? 12.920 -2.693 -24.378 1.00 95.50 195 TYR A O 1
ATOM 1548 N N . VAL A 1 196 ? 13.968 -4.236 -25.640 1.00 95.50 196 VAL A N 1
ATOM 1549 C CA . VAL A 1 196 ? 13.436 -5.422 -24.942 1.00 95.50 196 VAL A CA 1
ATOM 1550 C C . VAL A 1 196 ? 13.817 -5.435 -23.459 1.00 95.50 196 VAL A C 1
ATOM 1552 O O . VAL A 1 196 ? 13.100 -6.017 -22.652 1.00 95.50 196 VAL A O 1
ATOM 1555 N N . PHE A 1 197 ? 14.901 -4.760 -23.073 1.00 95.75 197 PHE A N 1
ATOM 1556 C CA . PHE A 1 197 ? 15.358 -4.671 -21.685 1.00 95.75 197 PHE A CA 1
ATOM 1557 C C . PHE A 1 197 ? 15.009 -3.328 -21.036 1.00 95.75 197 PHE A C 1
ATOM 1559 O O . PHE A 1 197 ? 14.609 -3.287 -19.870 1.00 95.75 197 PHE A O 1
ATOM 1566 N N . LEU A 1 198 ? 15.106 -2.238 -21.799 1.00 95.94 198 LEU A N 1
ATOM 1567 C CA . LEU A 1 198 ? 14.847 -0.887 -21.317 1.00 95.94 198 LEU A CA 1
ATOM 1568 C C . LEU A 1 198 ? 13.362 -0.676 -20.992 1.00 95.94 198 LEU A C 1
ATOM 1570 O O . LEU A 1 198 ? 13.040 -0.092 -19.955 1.00 95.94 198 LEU A O 1
ATOM 1574 N N . PHE A 1 199 ? 12.450 -1.188 -21.829 1.00 97.19 199 PHE A N 1
ATOM 1575 C CA . PHE A 1 199 ? 11.010 -1.062 -21.588 1.00 97.19 199 PHE A CA 1
ATOM 1576 C C . PHE A 1 199 ? 10.560 -1.786 -20.304 1.00 97.19 199 PHE A C 1
ATOM 1578 O O . PHE A 1 199 ? 9.995 -1.117 -19.430 1.00 97.19 199 PHE A O 1
ATOM 1585 N N . PRO A 1 200 ? 10.831 -3.095 -20.105 1.00 95.81 200 PRO A N 1
ATOM 1586 C CA . PRO A 1 200 ? 10.458 -3.770 -18.864 1.00 95.81 200 PRO A CA 1
ATOM 1587 C C . PRO A 1 200 ? 11.150 -3.176 -17.636 1.00 95.81 200 PRO A C 1
ATOM 1589 O O . PRO A 1 200 ? 10.514 -3.058 -16.592 1.00 95.81 200 PRO A O 1
ATOM 1592 N N . GLY A 1 201 ? 12.413 -2.748 -17.750 1.00 96.25 201 GLY A N 1
ATOM 1593 C CA . GLY A 1 201 ? 13.138 -2.090 -16.660 1.00 96.25 201 GLY A CA 1
ATOM 1594 C C . GLY A 1 201 ? 12.421 -0.832 -16.159 1.00 96.25 201 GLY A C 1
ATOM 1595 O O . GLY A 1 201 ? 12.057 -0.746 -14.982 1.00 96.25 201 GLY A O 1
ATOM 1596 N N . LEU A 1 202 ? 12.116 0.107 -17.061 1.00 96.56 202 LEU A N 1
ATOM 1597 C CA . LEU A 1 202 ? 11.391 1.335 -16.718 1.00 96.56 202 LEU A CA 1
ATOM 1598 C C . LEU A 1 202 ? 9.964 1.058 -16.230 1.00 96.56 202 LEU A C 1
ATOM 1600 O O . LEU A 1 202 ? 9.493 1.714 -15.297 1.00 96.56 202 LEU A O 1
ATOM 1604 N N . ASN A 1 203 ? 9.288 0.073 -16.822 1.00 96.81 203 ASN A N 1
ATOM 1605 C CA . ASN A 1 203 ? 7.933 -0.294 -16.436 1.00 96.81 203 ASN A CA 1
ATOM 1606 C C . ASN A 1 203 ? 7.858 -0.896 -15.028 1.00 96.81 203 ASN A C 1
ATOM 1608 O O . ASN A 1 203 ? 6.990 -0.522 -14.235 1.00 96.81 203 ASN A O 1
ATOM 1612 N N . ILE A 1 204 ? 8.786 -1.787 -14.683 1.00 95.94 204 ILE A N 1
ATOM 1613 C CA . ILE A 1 204 ? 8.851 -2.390 -13.351 1.00 95.94 204 ILE A CA 1
ATOM 1614 C C . ILE A 1 204 ? 9.156 -1.317 -12.300 1.00 95.94 204 ILE A C 1
ATOM 1616 O O . ILE A 1 204 ? 8.494 -1.287 -11.264 1.00 95.94 204 ILE A O 1
ATOM 1620 N N . ILE A 1 205 ? 10.081 -0.391 -12.577 1.00 95.94 205 ILE A N 1
ATOM 1621 C CA . ILE A 1 205 ? 10.405 0.715 -11.661 1.00 95.94 205 ILE A CA 1
ATOM 1622 C C . ILE A 1 205 ? 9.181 1.625 -11.440 1.00 95.94 205 ILE A C 1
ATOM 1624 O O . ILE A 1 205 ? 8.888 2.001 -10.303 1.00 95.94 205 ILE A O 1
ATOM 1628 N N . ALA A 1 206 ? 8.445 1.977 -12.501 1.00 96.06 206 ALA A N 1
ATOM 1629 C CA . ALA A 1 206 ? 7.248 2.818 -12.399 1.00 96.06 206 ALA A CA 1
ATOM 1630 C C . ALA A 1 206 ? 6.151 2.172 -11.535 1.00 96.06 206 ALA A C 1
ATOM 1632 O O . ALA A 1 206 ? 5.557 2.835 -10.681 1.00 96.06 206 ALA A O 1
ATOM 1633 N N . ASN A 1 207 ? 5.924 0.867 -11.707 1.00 95.44 207 ASN A N 1
ATOM 1634 C CA . ASN A 1 207 ? 4.960 0.111 -10.910 1.00 95.44 207 ASN A CA 1
ATOM 1635 C C . ASN A 1 207 ? 5.413 -0.070 -9.455 1.00 95.44 207 ASN A C 1
ATOM 1637 O O . ASN A 1 207 ? 4.610 0.117 -8.537 1.00 95.44 207 ASN A O 1
ATOM 1641 N N . ALA A 1 208 ? 6.701 -0.339 -9.223 1.00 94.19 208 ALA A N 1
ATOM 1642 C CA . ALA A 1 208 ? 7.235 -0.531 -7.879 1.00 94.19 208 ALA A CA 1
ATOM 1643 C C . ALA A 1 208 ? 7.074 0.719 -6.999 1.00 94.19 208 ALA A C 1
ATOM 1645 O O . ALA A 1 208 ? 6.713 0.602 -5.829 1.00 94.19 208 ALA A O 1
ATOM 1646 N N . ARG A 1 209 ? 7.225 1.924 -7.574 1.00 91.31 209 ARG A N 1
ATOM 1647 C CA . ARG A 1 209 ? 6.975 3.199 -6.869 1.00 91.31 209 ARG A CA 1
ATOM 1648 C C . ARG A 1 209 ? 5.532 3.364 -6.383 1.00 91.31 209 ARG A C 1
ATOM 1650 O O . ARG A 1 209 ? 5.298 4.107 -5.435 1.00 91.31 209 ARG A O 1
ATOM 1657 N N . ARG A 1 210 ? 4.572 2.680 -7.014 1.00 91.31 210 ARG A N 1
ATOM 1658 C CA . ARG A 1 210 ? 3.156 2.668 -6.610 1.00 91.31 210 ARG A CA 1
ATOM 1659 C C . ARG A 1 210 ? 2.787 1.489 -5.701 1.00 91.31 210 ARG A C 1
ATOM 1661 O O . ARG A 1 210 ? 1.616 1.324 -5.391 1.00 91.31 210 ARG A O 1
ATOM 1668 N N . GLY A 1 211 ? 3.749 0.667 -5.280 1.00 91.81 211 GLY A N 1
ATOM 1669 C CA . GLY A 1 211 ? 3.468 -0.525 -4.473 1.00 91.81 211 GLY A CA 1
ATOM 1670 C C . GLY A 1 211 ? 3.029 -1.748 -5.288 1.00 91.81 211 GLY A C 1
ATOM 1671 O O . GLY A 1 211 ? 2.562 -2.742 -4.731 1.00 91.81 211 GLY A O 1
ATOM 1672 N N . LEU A 1 212 ? 3.156 -1.698 -6.618 1.00 93.19 212 LEU A N 1
ATOM 1673 C CA . LEU A 1 212 ? 2.643 -2.729 -7.516 1.00 93.19 212 LEU A CA 1
ATOM 1674 C C . LEU A 1 212 ? 3.778 -3.611 -8.037 1.00 93.19 212 LEU A C 1
ATOM 1676 O O . LEU A 1 212 ? 4.705 -3.154 -8.703 1.00 93.19 212 LEU A O 1
ATOM 1680 N N . CYS A 1 213 ? 3.676 -4.910 -7.766 1.00 93.00 213 CYS A N 1
ATOM 1681 C CA . CYS A 1 213 ? 4.550 -5.915 -8.356 1.00 93.0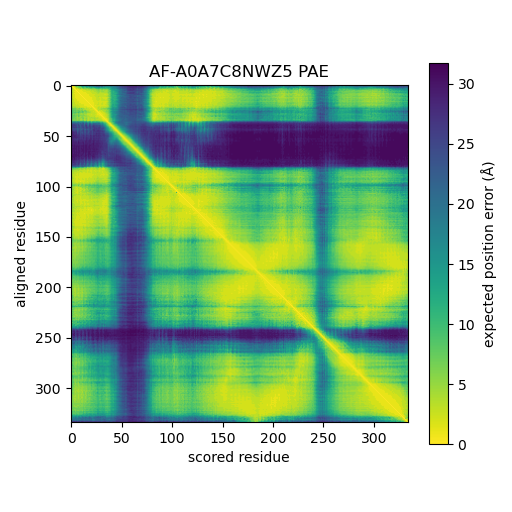0 213 CYS A CA 1
ATOM 1682 C C . CYS A 1 213 ? 3.878 -6.526 -9.591 1.00 93.00 213 CYS A C 1
ATOM 1684 O O . CYS A 1 213 ? 2.877 -7.230 -9.469 1.00 93.00 213 CYS A O 1
ATOM 1686 N N . LEU A 1 214 ? 4.457 -6.303 -10.773 1.00 91.81 214 LEU A N 1
ATOM 1687 C CA . LEU A 1 214 ? 3.898 -6.786 -12.040 1.00 91.81 214 LEU A CA 1
ATOM 1688 C C . LEU A 1 214 ? 3.831 -8.321 -12.114 1.00 91.81 214 LEU A C 1
ATOM 1690 O O . LEU A 1 214 ? 2.825 -8.873 -12.546 1.00 91.81 214 LEU A O 1
ATOM 1694 N N . LEU A 1 215 ? 4.858 -9.015 -11.606 1.00 88.38 215 LEU A N 1
ATOM 1695 C CA . LEU A 1 215 ? 4.904 -10.484 -11.534 1.00 88.38 215 LEU A CA 1
ATOM 1696 C C . LEU A 1 215 ? 3.704 -11.076 -10.789 1.00 88.38 215 LEU A C 1
ATOM 1698 O O . LEU A 1 215 ? 3.210 -12.130 -11.164 1.00 88.38 215 LEU A O 1
ATOM 1702 N N . LEU A 1 216 ? 3.229 -10.415 -9.734 1.00 88.62 216 LEU A N 1
ATOM 1703 C CA . LEU A 1 216 ? 2.068 -10.887 -8.983 1.00 88.62 216 LEU A CA 1
ATOM 1704 C C . LEU A 1 216 ? 0.755 -10.759 -9.751 1.00 88.62 216 LEU A C 1
ATOM 1706 O O . LEU A 1 216 ? -0.135 -11.590 -9.592 1.00 88.62 216 LEU A O 1
ATOM 1710 N N . VAL A 1 217 ? 0.633 -9.714 -10.566 1.00 86.94 217 VAL A N 1
ATOM 1711 C CA . VAL A 1 217 ? -0.563 -9.494 -11.377 1.00 86.94 217 VAL A CA 1
ATOM 1712 C C . VAL A 1 217 ? -0.586 -10.472 -12.546 1.00 86.94 217 VAL A C 1
ATOM 1714 O O . VAL A 1 217 ? -1.597 -11.136 -12.758 1.00 86.94 217 VAL A O 1
ATOM 1717 N N . VAL A 1 218 ? 0.550 -10.641 -13.227 1.00 84.62 218 VAL A N 1
ATOM 1718 C CA . VAL A 1 218 ? 0.697 -11.575 -14.355 1.00 84.62 218 VAL A CA 1
ATOM 1719 C C . VAL A 1 218 ? 0.479 -13.033 -13.931 1.00 84.62 218 VAL A C 1
ATOM 1721 O O . VAL A 1 218 ? -0.116 -13.797 -14.680 1.00 84.62 218 VAL A O 1
ATOM 1724 N N . LEU A 1 219 ? 0.901 -13.423 -12.722 1.00 84.62 219 LEU A N 1
ATOM 1725 C CA . LEU A 1 219 ? 0.785 -14.800 -12.216 1.00 84.62 219 LEU A CA 1
ATOM 1726 C C . LEU A 1 219 ? -0.560 -15.120 -11.528 1.00 84.62 219 LEU A C 1
ATOM 1728 O O . LEU A 1 219 ? -0.636 -16.106 -10.798 1.00 84.62 219 LEU A O 1
ATOM 1732 N N . GLY A 1 220 ? -1.608 -14.314 -11.736 1.00 80.06 220 GLY A N 1
ATOM 1733 C CA . GLY A 1 220 ? -2.960 -14.624 -11.246 1.00 80.06 220 GLY A CA 1
ATOM 1734 C C . GLY A 1 220 ? -3.586 -13.597 -10.300 1.00 80.06 220 GLY A C 1
ATOM 1735 O O . GLY A 1 220 ? -4.416 -13.979 -9.481 1.00 80.06 220 GLY A O 1
ATOM 1736 N N . ILE A 1 221 ? -3.216 -12.313 -10.404 1.00 84.81 221 ILE A N 1
ATOM 1737 C CA . ILE A 1 221 ? -3.802 -11.203 -9.619 1.00 84.81 221 ILE A CA 1
ATOM 1738 C C . ILE A 1 221 ? -3.848 -11.535 -8.116 1.00 84.81 221 ILE A C 1
ATOM 1740 O O . ILE A 1 221 ? -4.896 -11.565 -7.465 1.00 84.81 221 ILE A O 1
ATOM 1744 N N . ALA A 1 222 ? -2.673 -11.818 -7.566 1.00 89.69 222 ALA A N 1
ATOM 1745 C CA . ALA A 1 222 ? -2.505 -12.139 -6.155 1.00 89.69 222 ALA A CA 1
ATOM 1746 C C . ALA A 1 222 ? -1.726 -11.045 -5.434 1.00 89.69 222 ALA A C 1
ATOM 1748 O O . ALA A 1 222 ? -0.906 -10.388 -6.064 1.00 89.69 222 ALA A O 1
ATOM 1749 N N . ARG A 1 223 ? -1.921 -10.922 -4.120 1.00 91.44 223 ARG A N 1
ATOM 1750 C CA . ARG A 1 223 ? -1.124 -10.084 -3.218 1.00 91.44 223 ARG A CA 1
ATOM 1751 C C . ARG A 1 223 ? -0.260 -10.909 -2.283 1.00 91.44 223 ARG A C 1
ATOM 1753 O O . ARG A 1 223 ? -0.612 -12.040 -1.952 1.00 91.44 223 ARG A O 1
ATOM 1760 N N . ASN A 1 224 ? 0.858 -10.341 -1.842 1.00 90.62 224 ASN A N 1
ATOM 1761 C CA . ASN A 1 224 ? 1.598 -10.909 -0.717 1.00 90.62 224 ASN A CA 1
ATOM 1762 C C . ASN A 1 224 ? 0.794 -10.724 0.576 1.00 90.62 224 ASN A C 1
ATOM 1764 O O . ASN A 1 224 ? 0.145 -9.690 0.763 1.00 90.62 224 ASN A O 1
ATOM 1768 N N . LEU A 1 225 ? 0.870 -11.712 1.466 1.00 88.50 225 LEU A N 1
ATOM 1769 C CA . LEU A 1 225 ? 0.412 -11.544 2.840 1.00 88.50 225 LEU A CA 1
ATOM 1770 C C . LEU A 1 225 ? 1.281 -10.523 3.573 1.00 88.50 225 LEU A C 1
ATOM 1772 O O . LEU A 1 225 ? 2.504 -10.486 3.402 1.00 88.50 225 LEU A O 1
ATOM 1776 N N . SER A 1 226 ? 0.640 -9.702 4.397 1.00 84.19 226 SER A N 1
ATOM 1777 C CA . SER A 1 226 ? 1.360 -8.830 5.320 1.00 84.19 226 SER A CA 1
ATOM 1778 C C . SER A 1 226 ? 1.952 -9.646 6.475 1.00 84.19 226 SER A C 1
ATOM 1780 O O . SER A 1 226 ? 1.379 -10.672 6.834 1.00 84.19 226 SER A O 1
ATOM 1782 N N . PRO A 1 227 ? 3.049 -9.203 7.118 1.00 85.19 227 PRO A N 1
ATOM 1783 C CA . PRO A 1 227 ? 3.702 -9.972 8.184 1.00 85.19 227 PRO A CA 1
ATOM 1784 C C . PRO A 1 227 ? 2.762 -10.387 9.327 1.00 85.19 227 PRO A C 1
ATOM 1786 O O . PRO A 1 227 ? 2.828 -11.514 9.802 1.00 85.19 227 PRO A O 1
ATOM 1789 N N . TRP A 1 228 ? 1.831 -9.516 9.720 1.00 83.94 228 TRP A N 1
ATOM 1790 C CA . TRP A 1 228 ? 0.824 -9.824 10.744 1.00 83.94 228 TRP A CA 1
ATOM 1791 C C . TRP A 1 228 ? -0.254 -10.809 10.267 1.00 83.94 228 TRP A C 1
ATOM 1793 O O . TRP A 1 228 ? -0.815 -11.545 11.069 1.00 83.94 228 TRP A O 1
ATOM 1803 N N . GLU A 1 229 ? -0.552 -10.851 8.965 1.00 86.25 229 GLU A N 1
ATOM 1804 C CA . GLU A 1 229 ? -1.447 -11.864 8.397 1.00 86.25 229 GLU A CA 1
ATOM 1805 C C . GLU A 1 229 ? -0.750 -13.222 8.327 1.00 86.25 229 GLU A C 1
ATOM 1807 O O . GLU A 1 229 ? -1.401 -14.239 8.532 1.00 86.25 229 GLU A O 1
ATOM 1812 N N . VAL A 1 230 ? 0.565 -13.240 8.069 1.00 86.56 230 VAL A N 1
ATOM 1813 C CA . VAL A 1 230 ? 1.379 -14.461 8.160 1.00 86.56 230 VAL A CA 1
ATOM 1814 C C . VAL A 1 230 ? 1.343 -14.991 9.587 1.00 86.56 230 VAL A C 1
ATOM 1816 O O . VAL A 1 230 ? 0.987 -16.146 9.769 1.00 86.56 230 VAL A O 1
ATOM 1819 N N . TYR A 1 231 ? 1.597 -14.134 10.583 1.00 84.88 231 TYR A N 1
ATOM 1820 C CA . TYR A 1 231 ? 1.470 -14.499 11.997 1.00 84.88 231 TYR A CA 1
ATOM 1821 C C . TYR A 1 231 ? 0.094 -15.092 12.309 1.00 84.88 231 TYR A C 1
ATOM 1823 O O . TYR A 1 231 ? 0.009 -16.198 12.819 1.00 84.88 231 TYR A O 1
ATOM 1831 N N . ALA A 1 232 ? -0.989 -14.410 11.924 1.00 82.94 232 ALA A N 1
ATOM 1832 C CA . ALA A 1 232 ? -2.346 -14.877 12.202 1.00 82.94 232 ALA A CA 1
ATOM 1833 C C . ALA A 1 232 ? -2.695 -16.211 11.516 1.00 82.94 232 ALA A C 1
ATOM 1835 O O . ALA A 1 232 ? -3.527 -16.959 12.026 1.00 82.94 232 ALA A O 1
ATOM 1836 N N . VAL A 1 233 ? -2.115 -16.497 10.348 1.00 83.50 233 VAL A N 1
ATOM 1837 C CA . VAL A 1 233 ? -2.292 -17.780 9.654 1.00 83.50 233 VAL A CA 1
ATOM 1838 C C . VAL A 1 233 ? -1.462 -18.870 10.326 1.00 83.50 233 VAL A C 1
ATOM 1840 O O . VAL A 1 233 ? -2.008 -19.924 10.633 1.00 83.50 233 VAL A O 1
ATOM 1843 N N . ASP A 1 234 ? -0.186 -18.602 10.600 1.00 80.31 234 ASP A N 1
ATOM 1844 C CA . ASP A 1 234 ? 0.728 -19.556 11.232 1.00 80.31 234 ASP A CA 1
ATOM 1845 C C . ASP A 1 234 ? 0.252 -19.910 12.660 1.00 80.31 234 ASP A C 1
ATOM 1847 O O . ASP A 1 234 ? 0.302 -21.073 13.060 1.00 80.31 234 ASP A O 1
ATOM 1851 N N . ASP A 1 235 ? -0.307 -18.949 13.402 1.00 78.56 235 ASP A N 1
ATOM 1852 C CA . ASP A 1 235 ? -0.919 -19.160 14.721 1.00 78.56 235 ASP A CA 1
ATOM 1853 C C . ASP A 1 235 ? -2.157 -20.060 14.664 1.00 78.56 235 ASP A C 1
ATOM 1855 O O . ASP A 1 235 ? -2.315 -20.960 15.490 1.00 78.56 235 ASP A O 1
ATOM 1859 N N . ARG A 1 236 ? -3.036 -19.849 13.675 1.00 75.88 236 ARG A N 1
ATOM 1860 C CA . ARG A 1 236 ? -4.222 -20.697 13.472 1.00 75.88 236 ARG A CA 1
ATOM 1861 C C . ARG A 1 236 ? -3.829 -22.117 13.086 1.00 75.88 236 ARG A C 1
ATOM 1863 O O . ARG A 1 236 ? -4.347 -23.061 13.673 1.00 75.88 236 ARG A O 1
ATOM 1870 N N . GLU A 1 237 ? -2.891 -22.261 12.150 1.00 78.00 237 GLU A N 1
ATOM 1871 C CA . GLU A 1 237 ? -2.353 -23.562 11.733 1.00 78.00 237 GLU A CA 1
ATOM 1872 C C . GLU A 1 237 ? -1.712 -24.297 12.930 1.00 78.00 237 GLU A C 1
ATOM 1874 O O . GLU A 1 237 ? -1.915 -25.499 13.103 1.00 78.00 237 GLU A O 1
ATOM 1879 N N . SER A 1 238 ? -1.006 -23.574 13.808 1.00 74.44 238 SER A N 1
ATOM 1880 C CA . SER A 1 238 ? -0.403 -24.129 15.030 1.00 74.44 238 SER A CA 1
ATOM 1881 C C . SER A 1 238 ? -1.449 -24.601 16.046 1.00 74.44 238 SER A C 1
ATOM 1883 O O . SER A 1 238 ? -1.288 -25.663 16.648 1.00 74.44 238 SER A O 1
ATOM 1885 N N . PHE A 1 239 ? -2.535 -23.842 16.221 1.00 67.94 239 PHE A N 1
ATOM 1886 C CA . PHE A 1 239 ? -3.641 -24.212 17.109 1.00 67.94 239 PHE A CA 1
ATOM 1887 C C . PHE A 1 239 ? -4.395 -25.452 16.605 1.00 67.94 239 PHE A C 1
ATOM 1889 O O . PHE A 1 239 ? -4.733 -26.336 17.390 1.00 67.94 239 PHE A O 1
ATOM 1896 N N . GLU A 1 240 ? -4.617 -25.552 15.293 1.00 70.75 240 GLU A N 1
ATOM 1897 C CA . GLU A 1 240 ? -5.285 -26.700 14.668 1.00 70.75 240 GLU A CA 1
ATOM 1898 C C . GLU A 1 240 ? -4.418 -27.972 14.690 1.00 70.75 240 GLU A C 1
ATOM 1900 O O . GLU A 1 240 ? -4.938 -29.072 14.882 1.00 70.75 240 GLU A O 1
ATOM 1905 N N . ALA A 1 241 ? -3.093 -27.839 14.557 1.00 69.62 241 ALA A N 1
ATOM 1906 C CA . ALA A 1 241 ? -2.154 -28.959 14.651 1.00 69.62 241 ALA A CA 1
ATOM 1907 C C . ALA A 1 241 ? -1.938 -29.461 16.096 1.00 69.62 241 ALA A C 1
ATOM 1909 O O . ALA A 1 241 ? -1.584 -30.622 16.300 1.00 69.62 241 ALA A O 1
ATOM 1910 N N . GLY A 1 242 ? -2.162 -28.607 17.099 1.00 56.81 242 GLY A N 1
ATOM 1911 C CA . GLY A 1 242 ? -1.967 -28.886 18.526 1.00 56.81 242 GLY A CA 1
ATOM 1912 C C . GLY A 1 242 ? -3.210 -29.396 19.261 1.00 56.81 242 GLY A C 1
ATOM 1913 O O . GLY A 1 242 ? -3.414 -29.033 20.417 1.00 56.81 242 GLY A O 1
ATOM 1914 N N . GLY A 1 243 ? -4.061 -30.193 18.605 1.00 49.81 243 GLY A N 1
ATOM 1915 C CA . GLY A 1 243 ? -5.346 -30.652 19.142 1.00 49.81 243 GLY A CA 1
ATOM 1916 C C . GLY A 1 243 ? -5.299 -31.147 20.598 1.00 49.81 243 GLY A C 1
ATOM 1917 O O . GLY A 1 243 ? -4.778 -32.224 20.881 1.00 49.81 243 GLY A O 1
ATOM 1918 N N . GLY A 1 244 ? -5.918 -30.383 21.507 1.00 44.56 244 GLY A N 1
ATOM 1919 C CA . GLY A 1 244 ? -6.227 -30.811 22.875 1.00 44.56 244 GLY A CA 1
ATOM 1920 C C . GLY A 1 244 ? -6.094 -29.715 23.935 1.00 44.56 244 GLY A C 1
ATOM 1921 O O . GLY A 1 244 ? -5.123 -29.701 24.682 1.00 44.56 244 GLY A O 1
ATOM 1922 N N . GLY A 1 245 ? -7.093 -28.837 24.073 1.00 36.09 245 GLY A N 1
ATOM 1923 C CA . GLY A 1 245 ? -7.107 -27.806 25.119 1.00 36.09 245 GLY A CA 1
ATOM 1924 C C . GLY A 1 245 ? -8.518 -27.355 25.490 1.00 36.09 245 GLY A C 1
ATOM 1925 O O . GLY A 1 245 ? -9.041 -26.424 24.898 1.00 36.09 245 GLY A O 1
ATOM 1926 N N . LYS A 1 246 ? -9.104 -28.102 26.430 1.00 35.59 246 LYS A N 1
ATOM 1927 C CA . LYS A 1 246 ? -10.383 -27.996 27.161 1.00 35.59 246 LYS A CA 1
ATOM 1928 C C . LYS A 1 246 ? -11.205 -26.695 27.063 1.00 35.59 246 LYS A C 1
ATOM 1930 O O . LYS A 1 246 ? -10.711 -25.591 27.257 1.00 35.59 246 LYS A O 1
ATOM 1935 N N . SER A 1 247 ? -12.507 -26.910 26.868 1.00 43.22 247 SER A N 1
ATOM 1936 C CA . SER A 1 247 ? -13.614 -26.000 27.173 1.00 43.22 247 SER A CA 1
ATOM 1937 C C . SER A 1 247 ? -13.736 -25.678 28.670 1.00 43.22 247 SER A C 1
ATOM 1939 O O . SER A 1 247 ? -13.161 -26.390 29.492 1.00 43.22 247 SER A O 1
ATOM 1941 N N . GLU A 1 248 ? -14.616 -24.704 28.952 1.00 45.84 248 GLU A N 1
ATOM 1942 C CA . GLU A 1 248 ? -15.176 -24.265 30.253 1.00 45.84 248 GLU A CA 1
ATOM 1943 C C . GLU A 1 248 ? -14.313 -23.228 30.993 1.00 45.84 248 GLU A C 1
ATOM 1945 O O . GLU A 1 248 ? -13.181 -23.497 31.368 1.00 45.84 248 GLU A O 1
ATOM 1950 N N . ILE A 1 249 ? -14.697 -21.945 31.082 1.00 54.69 249 ILE A N 1
ATOM 1951 C CA . ILE A 1 249 ? -15.923 -21.359 31.674 1.00 54.69 249 ILE A CA 1
ATOM 1952 C C . ILE A 1 249 ? -16.145 -21.852 33.107 1.00 54.69 249 ILE A C 1
ATOM 1954 O O . ILE A 1 249 ? -16.941 -22.744 33.341 1.00 54.69 249 ILE A O 1
ATOM 1958 N N . GLU A 1 250 ? -15.444 -21.228 34.051 1.00 47.31 250 GLU A N 1
ATOM 1959 C CA . GLU A 1 250 ? -16.013 -20.526 35.213 1.00 47.31 250 GLU A CA 1
ATOM 1960 C C . GLU A 1 250 ? -14.840 -19.853 35.935 1.00 47.31 250 GLU A C 1
ATOM 1962 O O . GLU A 1 250 ? -14.064 -20.507 36.623 1.00 47.31 250 GLU A O 1
ATOM 1967 N N . VAL A 1 251 ? -14.654 -18.549 35.719 1.00 46.75 251 VAL A N 1
ATOM 1968 C CA . VAL A 1 251 ? -13.601 -17.773 36.388 1.00 46.75 251 VAL A CA 1
ATOM 1969 C C . VAL A 1 251 ? -14.247 -16.521 36.967 1.00 46.75 251 VAL A C 1
ATOM 1971 O O . VAL A 1 251 ? -14.959 -15.797 36.268 1.00 46.75 251 VAL A O 1
ATOM 1974 N N . GLY A 1 252 ? -14.063 -16.303 38.270 1.00 42.53 252 GLY A N 1
ATOM 1975 C CA . GLY A 1 252 ? -14.585 -15.136 38.977 1.00 42.53 252 GLY A CA 1
ATOM 1976 C C . GLY A 1 252 ? -13.937 -13.838 38.487 1.00 42.53 252 GLY A C 1
ATOM 1977 O O . GLY A 1 252 ? -12.801 -13.835 38.019 1.00 42.53 252 GLY A O 1
ATOM 1978 N N . ILE A 1 253 ? -14.651 -12.716 38.626 1.00 52.81 253 ILE A N 1
ATOM 1979 C CA . ILE A 1 253 ? -14.280 -11.393 38.074 1.00 52.81 253 ILE A CA 1
ATOM 1980 C C . ILE A 1 253 ? -12.841 -10.958 38.441 1.00 52.81 253 ILE A C 1
ATOM 1982 O O . ILE A 1 253 ? -12.200 -10.291 37.641 1.00 52.81 253 ILE A O 1
ATOM 1986 N N . SER A 1 254 ? -12.291 -11.385 39.585 1.00 51.12 254 SER A N 1
ATOM 1987 C CA . SER A 1 254 ? -10.914 -11.070 40.007 1.00 51.12 254 SER A CA 1
ATOM 1988 C C . SER A 1 254 ? -9.819 -11.970 39.416 1.00 51.12 254 SER A C 1
ATOM 1990 O O . SER A 1 254 ? -8.681 -11.534 39.282 1.00 51.12 254 SER A O 1
ATOM 1992 N N . GLU A 1 255 ? -10.128 -13.224 39.079 1.00 56.09 255 GLU A N 1
ATOM 1993 C CA . GLU A 1 255 ? -9.182 -14.128 38.402 1.00 56.09 255 GLU A CA 1
ATOM 1994 C C . GLU A 1 255 ? -9.151 -13.861 36.895 1.00 56.09 255 GLU A C 1
ATOM 1996 O O . GLU A 1 255 ? -8.103 -14.022 36.273 1.00 56.09 255 GLU A O 1
ATOM 2001 N N . ILE A 1 256 ? -10.256 -13.350 36.335 1.00 57.50 256 ILE A N 1
ATOM 2002 C CA . ILE A 1 256 ? -10.322 -12.896 34.943 1.00 57.50 256 ILE A CA 1
ATOM 2003 C C . ILE A 1 256 ? -9.280 -11.808 34.689 1.00 57.50 256 ILE A C 1
ATOM 2005 O O . ILE A 1 256 ? -8.591 -11.890 33.683 1.00 57.50 256 ILE A O 1
ATOM 2009 N N . ASP A 1 257 ? -9.117 -10.827 35.580 1.00 58.16 257 ASP A N 1
ATOM 2010 C CA . ASP A 1 257 ? -8.161 -9.734 35.361 1.00 58.16 257 ASP A CA 1
ATOM 2011 C C . ASP A 1 257 ? -6.704 -10.229 35.377 1.00 58.16 257 ASP A C 1
ATOM 2013 O O . ASP A 1 257 ? -5.913 -9.836 34.522 1.00 58.16 257 ASP A O 1
ATOM 2017 N N . ALA A 1 258 ? -6.354 -11.155 36.279 1.00 64.31 258 ALA A N 1
ATOM 2018 C CA . ALA A 1 258 ? -5.015 -11.746 36.339 1.00 64.31 258 ALA A CA 1
ATOM 2019 C C . ALA A 1 258 ? -4.736 -12.694 35.157 1.00 64.31 258 ALA A C 1
ATOM 2021 O O . ALA A 1 258 ? -3.635 -12.697 34.602 1.00 64.31 258 ALA A O 1
ATOM 2022 N N . GLU A 1 259 ? -5.731 -13.480 34.737 1.00 67.56 259 GLU A N 1
ATOM 2023 C CA . GLU A 1 259 ? -5.638 -14.355 33.566 1.00 67.56 259 GLU A CA 1
ATOM 2024 C C . GLU A 1 259 ? -5.591 -13.544 32.264 1.00 67.56 259 GLU A C 1
ATOM 2026 O O . GLU A 1 259 ? -4.826 -13.870 31.356 1.00 67.56 259 GLU A O 1
ATOM 2031 N N . LEU A 1 260 ? -6.361 -12.456 32.174 1.00 61.12 260 LEU A N 1
ATOM 2032 C CA . LEU A 1 260 ? -6.367 -11.535 31.041 1.00 61.12 260 LEU A CA 1
ATOM 2033 C C . LEU A 1 260 ? -5.032 -10.794 30.951 1.00 61.12 260 LEU A C 1
ATOM 2035 O O . LEU A 1 260 ? -4.452 -10.734 29.871 1.00 61.12 260 LEU A O 1
ATOM 2039 N N . GLU A 1 261 ? -4.496 -10.298 32.068 1.00 66.06 261 GLU A N 1
ATOM 2040 C CA . GLU A 1 261 ? -3.176 -9.664 32.102 1.00 66.06 261 GLU A CA 1
ATOM 2041 C C . GLU A 1 261 ? -2.059 -10.664 31.747 1.00 66.06 261 GLU A C 1
ATOM 2043 O O . GLU A 1 261 ? -1.128 -10.323 31.014 1.00 66.06 261 GLU A O 1
ATOM 2048 N N . GLY A 1 262 ? -2.178 -11.918 32.195 1.00 68.06 262 GLY A N 1
ATOM 2049 C CA . GLY A 1 262 ? -1.293 -13.015 31.803 1.00 68.06 262 GLY A CA 1
ATOM 2050 C C . GLY A 1 262 ? -1.348 -13.317 30.302 1.00 68.06 262 GLY A C 1
ATOM 2051 O O . GLY A 1 262 ? -0.304 -13.381 29.653 1.00 68.06 262 GLY A O 1
ATOM 2052 N N . LYS A 1 263 ? -2.552 -13.426 29.726 1.00 67.88 263 LYS A N 1
ATOM 2053 C CA . LYS A 1 263 ? -2.765 -13.664 28.287 1.00 67.88 263 LYS A CA 1
ATOM 2054 C C . LYS A 1 263 ? -2.273 -12.509 27.419 1.00 67.88 263 LYS A C 1
ATOM 2056 O O . LYS A 1 263 ? -1.692 -12.744 26.366 1.00 67.88 263 LYS A O 1
ATOM 2061 N N . VAL A 1 264 ? -2.469 -11.265 27.857 1.00 70.00 264 VAL A N 1
ATOM 2062 C CA . VAL A 1 264 ? -1.983 -10.079 27.135 1.00 70.00 264 VAL A CA 1
ATOM 2063 C C . VAL A 1 264 ? -0.452 -10.045 27.107 1.00 70.00 264 VAL A C 1
ATOM 2065 O O . VAL A 1 264 ? 0.131 -9.786 26.054 1.00 70.00 264 VAL A O 1
ATOM 2068 N N . LYS A 1 265 ? 0.213 -10.359 28.228 1.00 71.38 265 LYS A N 1
ATOM 2069 C CA . LYS A 1 265 ? 1.684 -10.441 28.292 1.00 71.38 265 LYS A CA 1
ATOM 2070 C C . LYS A 1 265 ? 2.243 -11.585 27.448 1.00 71.38 265 LYS A C 1
ATOM 2072 O O . LYS A 1 265 ? 3.295 -11.419 26.824 1.00 71.38 265 LYS A O 1
ATOM 2077 N N . ASP A 1 266 ? 1.554 -12.723 27.421 1.00 80.56 266 ASP A N 1
ATOM 2078 C CA . ASP A 1 266 ? 1.922 -13.852 26.568 1.00 80.56 266 ASP A CA 1
ATOM 2079 C C . ASP A 1 266 ? 1.840 -13.462 25.086 1.00 80.56 266 ASP A C 1
ATOM 2081 O O . ASP A 1 266 ? 2.823 -13.589 24.359 1.00 80.56 266 ASP A O 1
ATOM 2085 N N . GLU A 1 267 ? 0.736 -12.847 24.657 1.00 80.31 267 GLU A N 1
ATOM 2086 C CA . GLU A 1 267 ? 0.549 -12.440 23.262 1.00 80.31 267 GLU A CA 1
ATOM 2087 C C . GLU A 1 267 ? 1.562 -11.378 22.807 1.00 80.31 267 GLU A C 1
ATOM 2089 O O . GLU A 1 267 ? 2.158 -11.506 21.738 1.00 80.31 267 GLU A O 1
ATOM 2094 N N . GLU A 1 268 ? 1.842 -10.357 23.625 1.00 82.25 268 GLU A N 1
ATOM 2095 C CA . GLU A 1 268 ? 2.867 -9.360 23.291 1.00 82.25 268 GLU A CA 1
ATOM 2096 C C . GLU A 1 268 ? 4.252 -10.009 23.136 1.00 82.25 268 GLU A C 1
ATOM 2098 O O . GLU A 1 268 ? 5.024 -9.680 22.226 1.00 82.25 268 GLU A O 1
ATOM 2103 N N . THR A 1 269 ? 4.563 -10.973 24.004 1.00 84.44 269 THR A N 1
ATOM 2104 C CA . THR A 1 269 ? 5.811 -11.734 23.940 1.00 84.44 269 THR A CA 1
ATOM 2105 C C . THR A 1 269 ? 5.868 -12.560 22.656 1.00 84.44 269 THR A C 1
ATOM 2107 O O . THR A 1 269 ? 6.873 -12.495 21.942 1.00 84.44 269 THR A O 1
ATOM 2110 N N . ARG A 1 270 ? 4.788 -13.267 22.304 1.00 83.50 270 ARG A N 1
ATOM 2111 C CA . ARG A 1 270 ? 4.668 -14.053 21.064 1.00 83.50 270 ARG A CA 1
ATOM 2112 C C . ARG A 1 270 ? 4.842 -13.187 19.818 1.00 83.50 270 ARG A C 1
ATOM 2114 O O . ARG A 1 270 ? 5.647 -13.537 18.956 1.00 83.50 270 ARG A O 1
ATOM 2121 N N . ILE A 1 271 ? 4.201 -12.018 19.762 1.00 85.56 271 ILE A N 1
ATOM 2122 C CA . ILE A 1 271 ? 4.358 -11.057 18.660 1.00 85.56 271 ILE A CA 1
ATOM 2123 C C . ILE A 1 271 ? 5.819 -10.611 18.535 1.00 85.56 271 ILE A C 1
ATOM 2125 O O . ILE A 1 271 ? 6.375 -10.618 17.436 1.00 85.56 271 ILE A O 1
ATOM 2129 N N . ARG A 1 272 ? 6.481 -10.250 19.642 1.00 86.75 272 ARG A N 1
ATOM 2130 C CA . ARG A 1 272 ? 7.898 -9.842 19.622 1.00 86.75 272 ARG A CA 1
ATOM 2131 C C . ARG A 1 272 ? 8.809 -10.963 19.124 1.00 86.75 272 ARG A C 1
ATOM 2133 O O . ARG A 1 272 ? 9.718 -10.701 18.331 1.00 86.75 272 ARG A O 1
ATOM 2140 N N . TRP A 1 273 ? 8.566 -12.199 19.560 1.00 86.19 273 TRP A N 1
ATOM 2141 C CA . TRP A 1 273 ? 9.284 -13.375 19.068 1.00 86.19 273 TRP A CA 1
ATOM 2142 C C . TRP A 1 273 ? 9.057 -13.590 17.576 1.00 86.19 273 TRP A C 1
ATOM 2144 O O . TRP A 1 273 ? 10.031 -13.755 16.842 1.00 86.19 273 TRP A O 1
ATOM 2154 N N . PHE A 1 274 ? 7.808 -13.512 17.114 1.00 87.81 274 PHE A N 1
ATOM 2155 C CA . PHE A 1 274 ? 7.480 -13.634 15.699 1.00 87.81 274 PHE A CA 1
ATOM 2156 C C . PHE A 1 274 ? 8.169 -12.560 14.860 1.00 87.81 274 PHE A C 1
ATOM 2158 O O . PHE A 1 274 ? 8.755 -12.887 13.838 1.00 87.81 274 PHE A O 1
ATOM 2165 N N . VAL A 1 275 ? 8.149 -11.291 15.281 1.00 87.62 275 VAL A N 1
ATOM 2166 C CA . VAL A 1 275 ? 8.812 -10.201 14.543 1.00 87.62 275 VAL A CA 1
ATOM 2167 C C . VAL A 1 275 ? 10.309 -10.474 14.416 1.00 87.62 275 VAL A C 1
ATOM 2169 O O . VAL A 1 275 ? 10.861 -10.383 13.321 1.00 87.62 275 VAL A O 1
ATOM 2172 N N . LYS A 1 276 ? 10.960 -10.880 15.513 1.00 87.50 276 LYS A N 1
ATOM 2173 C CA . LYS A 1 276 ? 12.386 -11.226 15.516 1.00 87.50 276 LYS A CA 1
ATOM 2174 C C . LYS A 1 276 ? 12.691 -12.397 14.580 1.00 87.50 276 LYS A C 1
ATOM 2176 O O . LYS A 1 276 ? 13.679 -12.355 13.849 1.00 87.50 276 LYS A O 1
ATOM 2181 N N . GLU A 1 277 ? 11.847 -13.422 14.598 1.00 86.62 277 GLU A N 1
ATOM 2182 C CA . GLU A 1 277 ? 11.986 -14.592 13.736 1.00 86.62 277 GLU A CA 1
ATOM 2183 C C . GLU A 1 277 ? 11.715 -14.251 12.267 1.00 86.62 277 GLU A C 1
ATOM 2185 O O . GLU A 1 277 ? 12.435 -14.672 11.370 1.00 86.62 277 GLU A O 1
ATOM 2190 N N . TYR A 1 278 ? 10.708 -13.430 11.993 1.00 86.38 278 TYR A N 1
ATOM 2191 C CA . TYR A 1 278 ? 10.376 -12.987 10.647 1.00 86.38 278 TYR A CA 1
ATOM 2192 C C . TYR A 1 278 ? 11.500 -12.137 10.040 1.00 86.38 278 TYR A C 1
ATOM 2194 O O . TYR A 1 278 ? 11.846 -12.301 8.866 1.00 86.38 278 TYR A O 1
ATOM 2202 N N . ASP A 1 279 ? 12.117 -11.264 10.835 1.00 85.69 279 ASP A N 1
ATOM 2203 C CA . ASP A 1 279 ? 13.235 -10.433 10.392 1.00 85.69 279 ASP A CA 1
ATOM 2204 C C . ASP A 1 279 ? 14.531 -11.223 10.182 1.00 85.69 279 ASP A C 1
ATOM 2206 O O . ASP A 1 279 ? 15.334 -10.844 9.320 1.00 85.69 279 ASP A O 1
ATOM 2210 N N . SER A 1 280 ? 14.710 -12.341 10.895 1.00 88.62 280 SER A N 1
ATOM 2211 C CA . SER A 1 280 ? 15.851 -13.246 10.715 1.00 88.62 280 SER A CA 1
ATOM 2212 C C . SER A 1 280 ? 15.785 -14.026 9.391 1.00 88.62 280 SER A C 1
ATOM 2214 O O . SER A 1 280 ? 16.819 -14.468 8.880 1.00 88.62 280 SER A O 1
ATOM 2216 N N . ARG A 1 281 ? 14.598 -14.141 8.770 1.00 87.94 281 ARG A N 1
ATOM 2217 C CA . ARG A 1 281 ? 14.415 -14.869 7.505 1.00 87.94 281 ARG A CA 1
ATOM 2218 C C . ARG A 1 281 ? 15.244 -14.257 6.364 1.00 87.94 281 ARG A C 1
ATOM 2220 O O . ARG A 1 281 ? 15.285 -13.026 6.184 1.00 87.94 281 ARG A O 1
ATOM 2227 N N . PRO A 1 282 ? 15.835 -15.101 5.492 1.00 91.44 282 PRO A N 1
ATOM 2228 C CA . PRO A 1 282 ? 16.561 -14.620 4.326 1.00 91.44 282 PRO A CA 1
ATOM 2229 C C . PRO A 1 282 ? 15.634 -13.812 3.412 1.00 91.44 282 PRO A C 1
ATOM 2231 O O . PRO A 1 282 ? 14.439 -14.090 3.290 1.00 91.44 282 PRO A O 1
ATOM 2234 N N . ILE A 1 283 ? 16.198 -12.814 2.731 1.00 88.62 283 ILE A N 1
ATOM 2235 C CA . ILE A 1 283 ? 15.443 -11.868 1.891 1.00 88.62 283 ILE A CA 1
ATOM 2236 C C . ILE A 1 283 ? 14.617 -12.603 0.826 1.00 88.62 283 ILE A C 1
ATOM 2238 O O . ILE A 1 283 ? 13.466 -12.251 0.599 1.00 88.62 283 ILE A O 1
ATOM 2242 N N . LEU A 1 284 ? 15.171 -13.658 0.218 1.00 88.75 284 LEU A N 1
ATOM 2243 C CA . LEU A 1 284 ? 14.483 -14.479 -0.786 1.00 88.75 284 LEU A CA 1
ATOM 2244 C C . LEU A 1 284 ? 13.197 -15.118 -0.248 1.00 88.75 284 LEU A C 1
ATOM 2246 O O . LEU A 1 284 ? 12.181 -15.091 -0.937 1.00 88.75 284 LEU A O 1
ATOM 2250 N N . SER A 1 285 ? 13.214 -15.622 0.988 1.00 87.62 285 SER A N 1
ATOM 2251 C CA . SER A 1 285 ? 12.016 -16.185 1.624 1.00 87.62 285 SER A CA 1
ATOM 2252 C C . SER A 1 285 ? 10.931 -15.112 1.770 1.00 87.62 285 SER A C 1
ATOM 2254 O O . SER A 1 285 ? 9.816 -15.279 1.284 1.00 87.62 285 SER A O 1
ATOM 2256 N N . ARG A 1 286 ? 11.310 -13.922 2.259 1.00 87.31 286 ARG A N 1
ATOM 2257 C CA . ARG A 1 286 ? 10.399 -12.769 2.400 1.00 87.31 286 ARG A CA 1
ATOM 2258 C C . ARG A 1 286 ? 9.874 -12.220 1.067 1.00 87.31 286 ARG A C 1
ATOM 2260 O O . ARG A 1 286 ? 8.797 -11.627 1.008 1.00 87.31 286 ARG A O 1
ATOM 2267 N N . VAL A 1 287 ? 10.629 -12.371 -0.022 1.00 88.56 287 VAL A N 1
ATOM 2268 C CA . VAL A 1 287 ? 10.203 -11.976 -1.378 1.00 88.56 287 VAL A CA 1
ATOM 2269 C C . VAL A 1 287 ? 9.141 -12.939 -1.916 1.00 88.56 287 VAL A C 1
ATOM 2271 O O . VAL A 1 287 ? 8.172 -12.496 -2.542 1.00 88.56 287 VAL A O 1
ATOM 2274 N N . PHE A 1 288 ? 9.314 -14.238 -1.669 1.00 86.88 288 PHE A N 1
ATOM 2275 C CA . PHE A 1 288 ? 8.466 -15.316 -2.180 1.00 86.88 288 PHE A CA 1
ATOM 2276 C C . PHE A 1 288 ? 7.461 -15.858 -1.149 1.00 86.88 288 PHE A C 1
ATOM 2278 O O . PHE A 1 288 ? 6.992 -16.983 -1.296 1.00 86.88 288 PHE A O 1
ATOM 2285 N N . GLU A 1 289 ? 7.090 -15.031 -0.171 1.00 86.44 289 GLU A N 1
ATOM 2286 C CA . GLU A 1 289 ? 6.119 -15.338 0.887 1.00 86.44 289 GLU A CA 1
ATOM 2287 C C . GLU A 1 289 ? 4.738 -15.772 0.341 1.00 86.44 289 GLU A C 1
ATOM 2289 O O . GLU A 1 289 ? 4.406 -15.527 -0.831 1.00 86.44 289 GLU A O 1
ATOM 2294 N N . LYS A 1 290 ? 3.920 -16.390 1.212 1.00 87.00 290 LYS A N 1
ATOM 2295 C CA . LYS A 1 290 ? 2.539 -16.829 0.928 1.00 87.00 290 LYS A CA 1
ATOM 2296 C C . LYS A 1 290 ? 1.746 -15.721 0.198 1.00 87.00 290 LYS A C 1
ATOM 2298 O O . LYS A 1 290 ? 1.791 -14.537 0.551 1.00 87.00 290 LYS A O 1
ATOM 2303 N N . ARG A 1 291 ? 1.010 -16.115 -0.849 1.00 89.00 291 ARG A N 1
ATOM 2304 C CA . ARG A 1 291 ? 0.234 -15.214 -1.721 1.00 89.00 291 ARG A CA 1
ATOM 2305 C C . ARG A 1 291 ? -1.248 -15.530 -1.615 1.00 89.00 291 ARG A C 1
ATOM 2307 O O . ARG A 1 291 ? -1.619 -16.699 -1.615 1.00 89.00 291 ARG A O 1
ATOM 2314 N N . VAL A 1 292 ? -2.084 -14.498 -1.603 1.00 89.38 292 VAL A N 1
ATOM 2315 C CA . VAL A 1 292 ? -3.546 -14.631 -1.575 1.00 89.38 292 VAL A CA 1
ATOM 2316 C C . VAL A 1 292 ? -4.162 -13.877 -2.751 1.00 89.38 292 VAL A C 1
ATOM 2318 O O . VAL A 1 292 ? -3.731 -12.761 -3.044 1.00 89.38 292 VAL A O 1
ATOM 2321 N N . PRO A 1 293 ? -5.152 -14.458 -3.453 1.00 89.81 293 PRO A N 1
ATOM 2322 C CA . PRO A 1 293 ? -5.841 -13.770 -4.539 1.00 89.81 293 PRO A CA 1
ATOM 2323 C C . PRO A 1 293 ? -6.532 -12.497 -4.037 1.00 89.81 293 PRO A C 1
ATOM 2325 O O . PRO A 1 293 ? -7.103 -12.467 -2.942 1.00 89.81 293 PRO A O 1
ATOM 2328 N N . VAL A 1 294 ? -6.500 -11.438 -4.846 1.00 88.44 294 VAL A N 1
ATOM 2329 C CA . VAL A 1 294 ? -7.222 -10.198 -4.538 1.00 88.44 294 VAL A CA 1
ATOM 2330 C C . VAL A 1 294 ? -8.725 -10.468 -4.650 1.00 88.44 294 VAL A C 1
ATOM 2332 O O . VAL A 1 294 ? -9.221 -10.796 -5.726 1.00 88.44 294 VAL A O 1
ATOM 2335 N N . LYS A 1 295 ? -9.445 -10.362 -3.525 1.00 88.31 295 LYS A N 1
ATOM 2336 C CA . LYS A 1 295 ? -10.883 -10.677 -3.442 1.00 88.31 295 LYS A CA 1
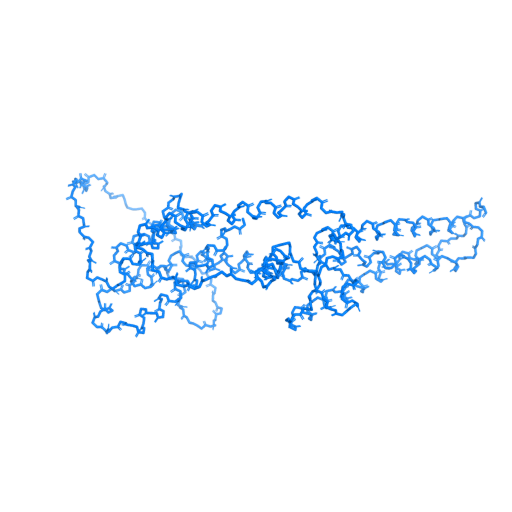ATOM 2337 C C . LYS A 1 295 ? -11.778 -9.582 -4.027 1.00 88.31 295 LYS A C 1
ATOM 2339 O O . LYS A 1 295 ? -12.826 -9.891 -4.579 1.00 88.31 295 LYS A O 1
ATOM 2344 N N . ASP A 1 296 ? -11.378 -8.323 -3.872 1.00 89.81 296 ASP A N 1
ATOM 2345 C CA . ASP A 1 296 ? -12.195 -7.169 -4.247 1.00 89.81 296 ASP A CA 1
ATOM 2346 C C . ASP A 1 296 ? -12.036 -6.836 -5.750 1.00 89.81 296 ASP A C 1
ATOM 2348 O O . ASP A 1 296 ? -10.909 -6.581 -6.204 1.00 89.81 296 ASP A O 1
ATOM 2352 N N . PRO A 1 297 ? -13.130 -6.839 -6.541 1.00 91.06 297 PRO A N 1
ATOM 2353 C CA . PRO A 1 297 ? -13.077 -6.523 -7.966 1.00 91.06 297 PRO A CA 1
ATOM 2354 C C . PRO A 1 297 ? -12.688 -5.065 -8.254 1.00 91.06 297 PRO A C 1
ATOM 2356 O O . PRO A 1 297 ? -12.013 -4.815 -9.256 1.00 91.06 297 PRO A O 1
ATOM 2359 N N . GLU A 1 298 ? -13.042 -4.118 -7.383 1.00 91.44 298 GLU A N 1
ATOM 2360 C CA . GLU A 1 298 ? -12.743 -2.695 -7.574 1.00 91.44 298 GLU A CA 1
ATOM 2361 C C . GLU A 1 298 ? -11.246 -2.431 -7.404 1.00 91.44 298 GLU A C 1
ATOM 2363 O O . GLU A 1 298 ? -10.612 -1.772 -8.234 1.00 91.44 298 GLU A O 1
ATOM 2368 N N . ILE A 1 299 ? -10.636 -3.042 -6.382 1.00 89.88 299 ILE A N 1
ATOM 2369 C CA . ILE A 1 299 ? -9.183 -2.977 -6.163 1.00 89.88 299 ILE A CA 1
ATOM 2370 C C . ILE A 1 299 ? -8.445 -3.558 -7.368 1.00 89.88 299 ILE A C 1
ATOM 2372 O O . ILE A 1 299 ? -7.484 -2.961 -7.858 1.00 89.88 299 ILE A O 1
ATOM 2376 N N . ARG A 1 300 ? -8.912 -4.695 -7.893 1.00 90.69 300 ARG A N 1
ATOM 2377 C CA . ARG A 1 300 ? -8.323 -5.321 -9.081 1.00 90.69 300 ARG A CA 1
ATOM 2378 C C . ARG A 1 300 ? -8.397 -4.408 -10.304 1.00 90.69 300 ARG A C 1
ATOM 2380 O O . ARG A 1 300 ? -7.412 -4.294 -11.035 1.00 90.69 300 ARG A O 1
ATOM 2387 N N . HIS A 1 301 ? -9.540 -3.765 -10.538 1.00 92.25 301 HIS A N 1
ATOM 2388 C CA . HIS A 1 301 ? -9.701 -2.834 -11.651 1.00 92.25 301 HIS A CA 1
ATOM 2389 C C . HIS A 1 301 ? -8.752 -1.633 -11.519 1.00 92.25 301 HIS A C 1
ATOM 2391 O O . HIS A 1 301 ? -8.060 -1.277 -12.476 1.00 92.25 301 HIS A O 1
ATOM 2397 N N . LEU A 1 302 ? -8.644 -1.058 -10.318 1.00 91.38 302 LEU A N 1
ATOM 2398 C CA . LEU A 1 302 ? -7.721 0.042 -10.034 1.00 91.38 302 LEU A CA 1
ATOM 2399 C C . LEU A 1 302 ? -6.256 -0.363 -10.246 1.00 91.38 302 LEU A C 1
ATOM 2401 O O . LEU A 1 302 ? -5.519 0.356 -10.921 1.00 91.38 302 LEU A O 1
ATOM 2405 N N . GLN A 1 303 ? -5.836 -1.524 -9.736 1.00 92.12 303 GLN A N 1
ATOM 2406 C CA . GLN A 1 303 ? -4.481 -2.047 -9.940 1.00 92.12 303 GLN A CA 1
ATOM 2407 C C . GLN A 1 303 ? -4.164 -2.228 -11.429 1.00 92.12 303 GLN A C 1
ATOM 2409 O O . GLN A 1 303 ? -3.105 -1.798 -11.891 1.00 92.12 303 GLN A O 1
ATOM 2414 N N . LEU A 1 304 ? -5.085 -2.820 -12.195 1.00 92.12 304 LEU A N 1
ATOM 2415 C CA . LEU A 1 304 ? -4.899 -3.036 -13.628 1.00 92.12 304 LEU A CA 1
ATOM 2416 C C . LEU A 1 304 ? -4.816 -1.709 -14.392 1.00 92.12 304 LEU A C 1
ATOM 2418 O O . LEU A 1 304 ? -3.916 -1.534 -15.210 1.00 92.12 304 LEU A O 1
ATOM 2422 N N . SER A 1 305 ? -5.695 -0.753 -14.081 1.00 93.31 305 SER A N 1
ATOM 2423 C CA . SER A 1 305 ? -5.673 0.585 -14.679 1.00 93.31 305 SER A CA 1
ATOM 2424 C C . SER A 1 305 ? -4.339 1.295 -14.425 1.00 93.31 305 SER A C 1
ATOM 2426 O O . SER A 1 305 ? -3.721 1.818 -15.354 1.00 93.31 305 SER A O 1
ATOM 2428 N N . MET A 1 306 ? -3.817 1.235 -13.194 1.00 92.69 306 MET A N 1
ATOM 2429 C CA . MET A 1 306 ? -2.510 1.813 -12.864 1.00 92.69 306 MET A CA 1
ATOM 2430 C C . MET A 1 306 ? -1.358 1.147 -13.623 1.00 92.69 306 MET A C 1
ATOM 2432 O O . MET A 1 306 ? -0.451 1.844 -14.080 1.00 92.69 306 MET A O 1
ATOM 2436 N N . ILE A 1 307 ? -1.392 -0.178 -13.785 1.00 94.19 307 ILE A N 1
ATOM 2437 C CA . ILE A 1 307 ? -0.369 -0.919 -14.534 1.00 94.19 307 ILE A CA 1
ATOM 2438 C C . ILE A 1 307 ? -0.393 -0.537 -16.011 1.00 94.19 307 ILE A C 1
ATOM 2440 O O . ILE A 1 307 ? 0.664 -0.279 -16.585 1.00 94.19 307 ILE A O 1
ATOM 2444 N N . VAL A 1 308 ? -1.581 -0.449 -16.613 1.00 95.50 308 VAL A N 1
ATOM 2445 C CA . VAL A 1 308 ? -1.748 -0.049 -18.017 1.00 95.50 308 VAL A CA 1
ATOM 2446 C C . VAL A 1 308 ? -1.267 1.386 -18.232 1.00 95.50 308 VAL A C 1
ATOM 2448 O O . VAL A 1 308 ? -0.495 1.635 -19.154 1.00 95.50 308 VAL A O 1
ATOM 2451 N N . GLN A 1 309 ? -1.633 2.322 -17.351 1.00 95.88 309 GLN A N 1
ATOM 2452 C CA . GLN A 1 309 ? -1.138 3.702 -17.410 1.00 95.88 309 GLN A CA 1
ATOM 2453 C C . GLN A 1 309 ? 0.393 3.759 -17.338 1.00 95.88 309 GLN A C 1
ATOM 2455 O O . GLN A 1 309 ? 1.031 4.413 -18.164 1.00 95.88 309 GLN A O 1
ATOM 2460 N N . ASN A 1 310 ? 0.997 3.039 -16.389 1.00 95.94 310 ASN A N 1
ATOM 2461 C CA . ASN A 1 310 ? 2.451 2.968 -16.265 1.00 95.94 310 ASN A CA 1
ATOM 2462 C C . ASN A 1 310 ? 3.098 2.311 -17.496 1.00 95.94 310 ASN A C 1
ATOM 2464 O O . ASN A 1 310 ? 4.162 2.746 -17.921 1.00 95.94 310 ASN A O 1
ATOM 2468 N N . ALA A 1 311 ? 2.467 1.298 -18.096 1.00 96.31 311 ALA A N 1
ATOM 2469 C CA . ALA A 1 311 ? 2.935 0.672 -19.333 1.00 96.31 311 ALA A CA 1
ATOM 2470 C C . ALA A 1 311 ? 2.942 1.642 -20.510 1.00 96.31 311 ALA A C 1
ATOM 2472 O O . ALA A 1 311 ? 3.953 1.723 -21.202 1.00 96.31 311 ALA A O 1
ATOM 2473 N N . ILE A 1 312 ? 1.885 2.433 -20.685 1.00 97.75 312 ILE A N 1
ATOM 2474 C CA . ILE A 1 312 ? 1.809 3.449 -21.742 1.00 97.75 312 ILE A CA 1
ATOM 2475 C C . ILE A 1 312 ? 2.902 4.511 -21.553 1.00 97.75 312 ILE A C 1
ATOM 2477 O O . ILE A 1 312 ? 3.609 4.846 -22.502 1.00 97.75 312 ILE A O 1
ATOM 2481 N N . ILE A 1 313 ? 3.087 5.006 -20.324 1.00 96.94 313 ILE A N 1
ATOM 2482 C CA . ILE A 1 313 ? 4.111 6.017 -20.020 1.00 96.94 313 ILE A CA 1
ATOM 2483 C C . ILE A 1 313 ? 5.518 5.454 -20.257 1.00 96.94 313 ILE A C 1
ATOM 2485 O O . ILE A 1 313 ? 6.324 6.084 -20.940 1.00 96.94 313 ILE A O 1
ATOM 2489 N N . SER A 1 314 ? 5.821 4.263 -19.731 1.00 97.06 314 SER A N 1
ATOM 2490 C CA . SER A 1 314 ? 7.124 3.620 -19.936 1.00 97.06 314 SER A CA 1
ATOM 2491 C C . SER A 1 314 ? 7.388 3.332 -21.410 1.00 97.06 314 SER A C 1
ATOM 2493 O O . SER A 1 314 ? 8.487 3.601 -21.877 1.00 97.06 314 SER A O 1
ATOM 2495 N N . PHE A 1 315 ? 6.383 2.866 -22.156 1.00 97.81 315 PHE A N 1
ATOM 2496 C CA . PHE A 1 315 ? 6.477 2.652 -23.599 1.00 97.81 315 PHE A CA 1
ATOM 2497 C C . PHE A 1 315 ? 6.837 3.948 -24.332 1.00 97.81 315 PHE A C 1
ATOM 2499 O O . PHE A 1 315 ? 7.756 3.954 -25.148 1.00 97.81 315 PHE A O 1
ATOM 2506 N N . GLY A 1 316 ? 6.162 5.058 -24.013 1.00 98.00 316 GLY A N 1
ATOM 2507 C CA . GLY A 1 316 ? 6.452 6.365 -24.606 1.00 98.00 316 GLY A CA 1
ATOM 2508 C C . GLY A 1 316 ? 7.878 6.843 -24.322 1.00 98.00 316 GLY A C 1
ATOM 2509 O O . GLY A 1 316 ? 8.576 7.266 -25.243 1.00 98.00 316 GLY A O 1
ATOM 2510 N N . ILE A 1 317 ? 8.339 6.716 -23.073 1.00 97.19 317 ILE A N 1
ATOM 2511 C CA . ILE A 1 317 ? 9.701 7.105 -22.671 1.00 97.19 317 ILE A CA 1
ATOM 2512 C C . ILE A 1 317 ? 10.750 6.239 -23.374 1.00 97.19 317 ILE A C 1
ATOM 2514 O O . ILE A 1 317 ? 11.695 6.781 -23.945 1.00 97.19 317 ILE A O 1
ATOM 2518 N N . THR A 1 318 ? 10.593 4.912 -23.367 1.00 97.25 318 THR A N 1
ATOM 2519 C CA . THR A 1 318 ? 11.536 4.006 -24.036 1.00 97.25 318 THR A CA 1
ATOM 2520 C C . THR A 1 318 ? 11.599 4.300 -25.529 1.00 97.25 318 THR A C 1
ATOM 2522 O O . THR A 1 318 ? 12.688 4.450 -26.068 1.00 97.25 318 THR A O 1
ATOM 2525 N N . THR A 1 319 ? 10.450 4.459 -26.190 1.00 96.69 319 THR A N 1
ATOM 2526 C CA . THR A 1 319 ? 10.394 4.785 -27.621 1.00 96.69 319 THR A CA 1
ATOM 2527 C C . THR A 1 319 ? 11.089 6.112 -27.930 1.00 96.69 319 THR A C 1
ATOM 2529 O O . THR A 1 319 ? 11.841 6.190 -28.898 1.00 96.69 319 THR A O 1
ATOM 2532 N N . ALA A 1 320 ? 10.904 7.144 -27.102 1.00 97.00 320 ALA A N 1
ATOM 2533 C CA . ALA A 1 320 ? 11.589 8.423 -27.275 1.00 97.00 320 ALA A CA 1
ATOM 2534 C C . ALA A 1 320 ? 13.117 8.285 -27.154 1.00 97.00 320 ALA A C 1
ATOM 2536 O O . ALA A 1 320 ? 13.844 8.801 -28.004 1.00 97.00 320 ALA A O 1
ATOM 2537 N N . ILE A 1 321 ? 13.602 7.555 -26.142 1.00 95.75 321 ILE A N 1
ATOM 2538 C CA . ILE A 1 321 ? 15.035 7.270 -25.966 1.00 95.75 321 ILE A CA 1
ATOM 2539 C C . ILE A 1 321 ? 15.575 6.522 -27.191 1.00 95.75 321 ILE A C 1
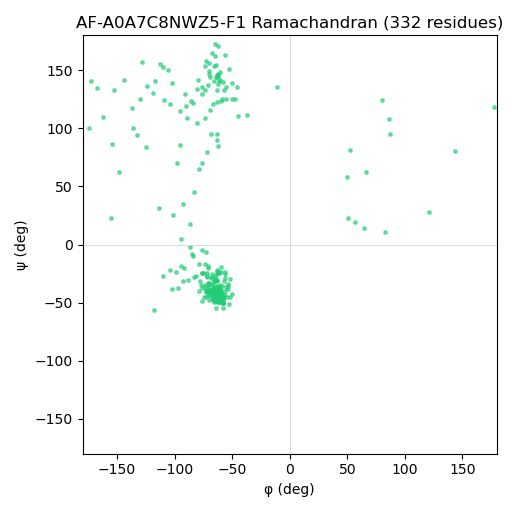ATOM 2541 O O . ILE A 1 321 ? 16.566 6.948 -27.782 1.00 95.75 321 ILE A O 1
ATOM 2545 N N . GLU A 1 322 ? 14.904 5.456 -27.625 1.00 94.69 322 GLU A N 1
ATOM 2546 C CA . GLU A 1 322 ? 15.359 4.637 -28.749 1.00 94.69 322 GLU A CA 1
ATOM 2547 C C . GLU A 1 322 ? 15.422 5.445 -30.056 1.00 94.69 322 GLU A C 1
ATOM 2549 O O . GLU A 1 322 ? 16.395 5.335 -30.799 1.00 94.69 322 GLU A O 1
ATOM 2554 N N . ILE A 1 323 ? 14.430 6.304 -30.327 1.00 95.25 323 ILE A N 1
ATOM 2555 C CA . ILE A 1 323 ? 14.414 7.177 -31.513 1.00 95.25 323 ILE A CA 1
ATOM 2556 C C . ILE A 1 323 ? 15.622 8.119 -31.511 1.00 95.25 323 ILE A C 1
ATOM 2558 O O . ILE A 1 323 ? 16.295 8.241 -32.536 1.00 95.25 323 ILE A O 1
ATOM 2562 N N . ILE A 1 324 ? 15.926 8.746 -30.369 1.00 94.62 324 ILE A N 1
ATOM 2563 C CA . ILE A 1 324 ? 17.093 9.628 -30.223 1.00 94.62 324 ILE A CA 1
ATOM 2564 C C . ILE A 1 324 ? 18.372 8.853 -30.546 1.00 94.62 324 ILE A C 1
ATOM 2566 O O . ILE A 1 324 ? 19.172 9.284 -31.378 1.00 94.62 324 ILE A O 1
ATOM 2570 N N . PHE A 1 325 ? 18.551 7.678 -29.941 1.00 93.50 325 PHE A N 1
ATOM 2571 C CA . PHE A 1 325 ? 19.757 6.887 -30.149 1.00 93.50 325 PHE A CA 1
ATOM 2572 C C . PHE A 1 325 ? 19.848 6.290 -31.551 1.00 93.50 325 PHE A C 1
ATOM 2574 O O . PHE A 1 325 ? 20.949 6.199 -32.074 1.00 93.50 325 PHE A O 1
ATOM 2581 N N . VAL A 1 326 ? 18.750 5.914 -32.209 1.00 93.31 326 VAL A N 1
ATOM 2582 C CA . VAL A 1 326 ? 18.757 5.422 -33.601 1.00 93.31 326 VAL A CA 1
ATOM 2583 C C . VAL A 1 326 ? 19.053 6.545 -34.601 1.00 93.31 326 VAL A C 1
ATOM 2585 O O . VAL A 1 326 ? 19.711 6.289 -35.614 1.00 93.31 326 VAL A O 1
ATOM 2588 N N . ALA A 1 327 ? 18.621 7.777 -34.315 1.00 92.31 327 ALA A N 1
ATOM 2589 C CA . ALA A 1 327 ? 18.901 8.948 -35.144 1.00 92.31 327 ALA A CA 1
ATOM 2590 C C . ALA A 1 327 ? 20.387 9.347 -35.134 1.00 92.31 327 ALA A C 1
ATOM 2592 O O . ALA A 1 327 ? 20.880 9.887 -36.127 1.00 92.31 327 ALA A O 1
ATOM 2593 N N . LEU A 1 328 ? 21.120 9.051 -34.053 1.00 90.62 328 LEU A N 1
ATOM 2594 C CA . LEU A 1 328 ? 22.552 9.337 -33.977 1.00 90.62 328 LEU A CA 1
ATOM 2595 C C . LEU A 1 328 ? 23.345 8.559 -35.047 1.00 90.62 328 LEU A C 1
ATOM 2597 O O . LEU A 1 328 ? 23.110 7.361 -35.253 1.00 90.62 328 LEU A O 1
ATOM 2601 N N . PRO A 1 329 ? 24.327 9.192 -35.714 1.00 86.31 329 PRO A N 1
ATOM 2602 C CA . PRO A 1 329 ? 25.200 8.503 -36.657 1.00 86.31 329 PRO A CA 1
ATOM 2603 C C . PRO A 1 329 ? 26.066 7.443 -35.952 1.00 86.31 329 PRO A C 1
ATOM 2605 O O . PRO A 1 329 ? 26.052 7.289 -34.730 1.00 86.31 329 PRO A O 1
ATOM 2608 N N . ARG A 1 330 ? 26.798 6.644 -36.731 1.00 82.94 330 ARG A N 1
ATOM 2609 C CA . ARG A 1 330 ? 27.692 5.609 -36.186 1.00 82.94 330 ARG A CA 1
ATOM 2610 C C . ARG A 1 330 ? 28.969 6.257 -35.647 1.00 82.94 330 ARG A C 1
ATOM 2612 O O . ARG A 1 330 ? 29.610 7.012 -36.378 1.00 82.94 330 ARG A O 1
ATOM 2619 N N . GLY A 1 331 ? 29.348 5.932 -34.409 1.00 78.75 331 GLY A N 1
ATOM 2620 C CA . GLY A 1 331 ? 30.534 6.493 -33.748 1.00 78.75 331 GLY A CA 1
ATOM 2621 C C . GLY A 1 331 ? 31.877 5.968 -34.270 1.00 78.75 331 GLY A C 1
ATOM 2622 O O . GLY A 1 331 ? 32.893 6.611 -34.041 1.00 78.75 331 GLY A O 1
ATO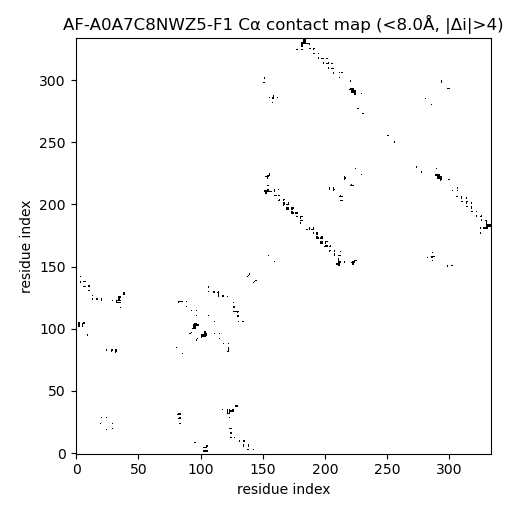M 2623 N N . HIS A 1 332 ? 31.886 4.839 -34.996 1.00 81.81 332 HIS A N 1
ATOM 2624 C CA . HIS A 1 332 ? 33.076 4.199 -35.591 1.00 81.81 332 HIS A CA 1
ATOM 2625 C C . HIS A 1 332 ? 34.258 3.970 -34.620 1.00 81.81 332 HIS A C 1
ATOM 2627 O O . HIS A 1 332 ? 35.392 3.811 -35.074 1.00 81.81 332 HIS A O 1
ATOM 2633 N N . LEU A 1 333 ? 34.007 3.914 -33.307 1.00 81.00 333 LEU A N 1
ATOM 2634 C CA . LEU A 1 333 ? 35.052 3.883 -32.280 1.00 81.00 333 LEU A CA 1
ATOM 2635 C C . LEU A 1 333 ? 35.775 2.525 -32.214 1.00 81.00 333 LEU A C 1
ATOM 2637 O O . LEU A 1 333 ? 36.985 2.484 -32.006 1.00 81.00 333 LEU A O 1
ATOM 2641 N N . PHE A 1 334 ? 35.042 1.425 -32.415 1.00 73.44 334 PHE A N 1
ATOM 2642 C CA . PHE A 1 334 ? 35.555 0.051 -32.456 1.00 73.44 334 PHE A CA 1
ATOM 2643 C C . PHE A 1 334 ? 34.754 -0.824 -33.425 1.00 73.44 334 PHE A C 1
ATOM 2645 O O . PHE A 1 334 ? 33.519 -0.619 -33.561 1.00 73.44 334 PHE A O 1
#

Organism: Orbilia oligospora (NCBI:txid2813651)